Protein 3BKH (pdb70)

CATH classification: 1.10.101.10 (+1 more: 1.10.530.10)

Foldseek 3Di:
DLLVVLQPDKDAQAFFDLVQQLLQVLLVQLVQHLDHRDGHRHDSNQVSLLVLCVVVVHPRPSIRGSVSSSVSLVRGDQQAALVNQDFPDFLDLVSCQSNCVLCVVQVDDVLLLSLQLCLQPSRGQADQDPVARQGGSNGDHPVRLQCCCNVCSHSGNGDPVSVCSSPHSVVSVCSVLLVVLCLQVVPDPDDQDSLLSVVCSLVNSVLSNCLVPPDQFAFPCVVVVVSCVVCVVLQADPVGHGGGSNSSSVVVVSSVVRGD

Sequence (260 aa):
HHHHHGSIKVLRKGDRGDEVCQLQTLLNLCGYDVGKPDGIFGNNTFNQVVKFQKDNCLDSDGIVGKNTWAELFSKYSPPIPYKTIPPTANKSRAAATPVNAVENATGVRSQLLLTFASIESAFDYEIKAKTSSATGWFQFLTGTWKTIENYGKYGVLTDPTGALRKDPRISALGAELIKENNILRPVLKREPTDTDLYLAHFFGPGAARRFLTTGQNELAATHFPKEAQANPSIF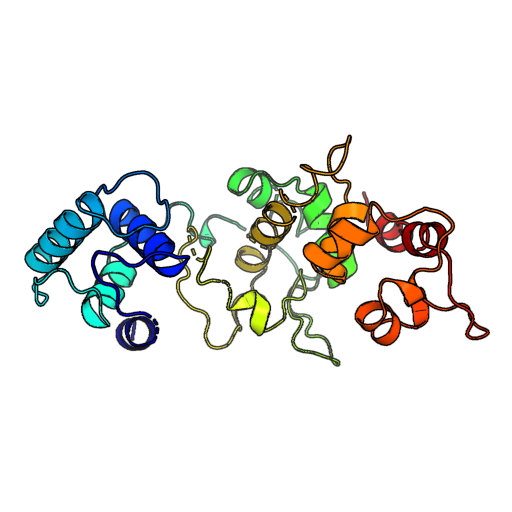YNKDGSPKTIQEVYNLDGKVAAHRK

Structure (mmCIF, N/CA/C/O backbone):
data_3BKH
#
_entry.id   3BKH
#
_cell.length_a   63.167
_cell.length_b   63.167
_cell.length_c   182.019
_cell.angle_alpha   90.00
_cell.angle_beta   90.00
_cell.angle_gamma   120.00
#
_symmetry.space_group_name_H-M   'P 61'
#
loop_
_entity.id
_entity.type
_entity.pdbx_description
1 polymer 'lytic transglycosylase'
2 non-polymer 'NICKEL (II) ION'
3 non-polymer 'SULFATE ION'
4 water water
#
loop_
_atom_site.group_PDB
_atom_site.id
_atom_site.type_symbol
_atom_site.label_atom_id
_atom_site.label_alt_id
_atom_site.label_comp_id
_atom_site.label_asym_id
_atom_site.label_entity_id
_atom_site.label_seq_id
_atom_site.pdbx_PDB_ins_code
_atom_site.Cartn_x
_atom_site.Cartn_y
_atom_site.Cartn_z
_atom_site.occupancy
_atom_site.B_iso_or_equiv
_atom_site.auth_seq_id
_atom_site.auth_comp_id
_atom_site.auth_asym_id
_atom_site.auth_atom_id
_atom_site.pdbx_PDB_model_num
ATOM 1 N N . HIS A 1 1 ? 22.970 44.373 82.516 1.00 87.18 -7 HIS A N 1
ATOM 2 C CA . HIS A 1 1 ? 22.622 44.058 83.937 1.00 86.80 -7 HIS A CA 1
ATOM 3 C C . HIS A 1 1 ? 23.185 42.672 84.292 1.00 83.66 -7 HIS A C 1
ATOM 4 O O . HIS A 1 1 ? 24.213 42.245 83.749 1.00 81.06 -7 HIS A O 1
ATOM 11 N N . HIS A 1 2 ? 22.517 41.988 85.220 1.00 78.95 -6 HIS A N 1
ATOM 12 C CA . HIS A 1 2 ? 22.897 40.631 85.604 1.00 72.85 -6 HIS A CA 1
ATOM 13 C C . HIS A 1 2 ? 22.205 39.756 84.561 1.00 68.21 -6 HIS A C 1
ATOM 14 O O . HIS A 1 2 ? 22.497 38.573 84.418 1.00 65.74 -6 HIS A O 1
ATOM 21 N N . HIS A 1 3 ? 21.276 40.372 83.838 1.00 66.64 -5 HIS A N 1
ATOM 22 C CA . HIS A 1 3 ? 20.513 39.697 82.798 1.00 66.84 -5 HIS A CA 1
ATOM 23 C C . HIS A 1 3 ? 21.359 39.403 81.571 1.00 65.05 -5 HIS A C 1
ATOM 24 O O . HIS A 1 3 ? 21.121 38.413 80.876 1.00 64.46 -5 HIS A O 1
ATOM 31 N N . HIS A 1 4 ? 22.337 40.263 81.295 1.00 61.35 -4 HIS A N 1
ATOM 32 C CA . HIS A 1 4 ? 23.194 40.045 80.144 1.00 59.82 -4 HIS A CA 1
ATOM 33 C C . HIS A 1 4 ? 24.154 38.896 80.424 1.00 57.81 -4 HIS A C 1
ATOM 34 O O . HIS A 1 4 ? 24.436 38.081 79.546 1.00 58.98 -4 HIS A O 1
ATOM 41 N N . HIS A 1 5 ? 24.652 38.822 81.649 1.00 53.42 -3 HIS A N 1
ATOM 42 C CA . HIS A 1 5 ? 25.559 37.747 81.997 1.00 54.38 -3 HIS A CA 1
ATOM 43 C C . HIS A 1 5 ? 24.809 36.410 82.009 1.00 53.39 -3 HIS A C 1
ATOM 44 O O . HIS A 1 5 ? 25.329 35.401 81.536 1.00 52.49 -3 HIS A O 1
ATOM 51 N N . GLY A 1 6 ? 23.588 36.405 82.546 1.00 52.89 -2 GLY A N 1
ATOM 52 C CA . GLY A 1 6 ? 22.797 35.182 82.591 1.00 48.58 -2 GLY A CA 1
ATOM 53 C C . GLY A 1 6 ? 22.391 34.803 81.184 1.00 47.80 -2 GLY A C 1
ATOM 54 O O . GLY A 1 6 ? 22.076 33.650 80.873 1.00 47.85 -2 GLY A O 1
ATOM 55 N N . SER A 1 7 ? 22.413 35.813 80.328 1.00 47.61 -1 SER A N 1
ATOM 56 C CA . SER A 1 7 ? 22.075 35.692 78.918 1.00 48.45 -1 SER A CA 1
ATOM 57 C C . SER A 1 7 ? 23.064 34.812 78.147 1.00 48.83 -1 SER A C 1
ATOM 58 O O . SER A 1 7 ? 22.684 34.125 77.196 1.00 49.51 -1 SER A O 1
ATOM 61 N N . ILE A 1 8 ? 24.330 34.841 78.561 1.00 48.87 0 ILE A N 1
ATOM 62 C CA . ILE A 1 8 ? 25.388 34.074 77.900 1.00 46.82 0 ILE A CA 1
ATOM 63 C C . ILE A 1 8 ? 25.704 32.783 78.624 1.00 46.20 0 ILE A C 1
ATOM 64 O O . ILE A 1 8 ? 26.588 32.038 78.216 1.00 47.74 0 ILE A O 1
ATOM 77 N N . LYS A 1 10 ? 24.970 28.952 79.968 1.00 44.15 2 LYS A N 1
ATOM 78 C CA . LYS A 1 10 ? 24.401 27.800 79.301 1.00 46.27 2 LYS A CA 1
ATOM 79 C C . LYS A 1 10 ? 23.011 27.541 79.876 1.00 46.49 2 LYS A C 1
ATOM 80 O O . LYS A 1 10 ? 22.810 27.623 81.088 1.00 46.58 2 LYS A O 1
ATOM 86 N N . VAL A 1 11 ? 22.057 27.238 79.003 1.00 43.47 3 VAL A N 1
ATOM 87 C CA . VAL A 1 11 ? 20.702 26.951 79.435 1.00 44.90 3 VAL A CA 1
ATOM 88 C C . VAL A 1 11 ? 20.725 25.505 79.902 1.00 47.55 3 VAL A C 1
ATOM 89 O O . VAL A 1 11 ? 20.959 24.594 79.111 1.00 51.67 3 VAL A O 1
ATOM 93 N N . LEU A 1 12 ? 20.491 25.305 81.193 1.00 49.33 4 LEU A N 1
ATOM 94 C CA . LEU A 1 12 ? 20.526 23.979 81.790 1.00 50.21 4 LEU A CA 1
ATOM 95 C C . LEU A 1 12 ? 19.179 23.286 81.980 1.00 52.70 4 LEU A C 1
ATOM 96 O O . LEU A 1 12 ? 18.161 23.921 82.248 1.00 56.26 4 LEU A O 1
ATOM 101 N N . ARG A 1 13 ? 19.199 21.966 81.838 1.00 56.84 5 ARG A N 1
ATOM 102 C CA . ARG A 1 13 ? 18.019 21.117 81.989 1.00 60.44 5 ARG A CA 1
ATOM 103 C C . ARG A 1 13 ? 18.425 19.873 82.773 1.00 62.68 5 ARG A C 1
ATOM 104 O O . ARG A 1 13 ? 19.614 19.548 82.862 1.00 62.42 5 ARG A O 1
ATOM 112 N N . LYS A 1 14 ? 17.439 19.179 83.333 1.00 63.46 6 LYS A N 1
ATOM 113 C CA . LYS A 1 14 ? 17.706 17.951 84.069 1.00 65.74 6 LYS A CA 1
ATOM 114 C C . LYS A 1 14 ? 18.352 16.977 83.081 1.00 66.71 6 LYS A C 1
ATOM 115 O O . LYS A 1 14 ? 17.834 16.751 81.984 1.00 66.25 6 LYS A O 1
ATOM 121 N N . GLY A 1 15 ? 19.495 16.422 83.462 1.00 67.39 7 GLY A N 1
ATOM 122 C CA . GLY A 1 15 ? 20.182 15.493 82.592 1.00 67.86 7 GLY A CA 1
ATOM 123 C C . GLY A 1 15 ? 21.540 16.000 82.153 1.00 70.05 7 GLY A C 1
ATOM 124 O O . GLY A 1 15 ? 22.397 15.204 81.764 1.00 72.12 7 GLY A O 1
ATOM 125 N N . ASP A 1 16 ? 21.746 17.314 82.210 1.00 68.58 8 ASP A N 1
ATOM 126 C CA . ASP A 1 16 ? 23.025 17.888 81.800 1.00 70.53 8 ASP A CA 1
ATOM 127 C C . ASP A 1 16 ? 24.080 17.654 82.870 1.00 70.73 8 ASP A C 1
ATOM 128 O O . ASP A 1 16 ? 23.771 17.186 83.967 1.00 70.47 8 ASP A O 1
ATOM 133 N N . ARG A 1 17 ? 25.326 17.984 82.543 1.00 68.36 9 ARG A N 1
ATOM 134 C CA . ARG A 1 17 ? 26.428 17.828 83.479 1.00 68.79 9 ARG A CA 1
ATOM 135 C C . ARG A 1 17 ? 27.674 18.579 83.018 1.00 67.00 9 ARG A C 1
ATOM 136 O O . ARG A 1 17 ? 27.929 18.712 81.819 1.00 66.22 9 ARG A O 1
ATOM 144 N N . GLY A 1 18 ? 28.444 19.080 83.978 1.00 64.22 10 GLY A N 1
ATOM 145 C CA . GLY A 1 18 ? 29.641 19.827 83.638 1.00 65.21 10 GLY A CA 1
ATOM 146 C C . GLY A 1 18 ? 29.855 21.011 84.563 1.00 66.12 10 GLY A C 1
ATOM 147 O O . GLY A 1 18 ? 29.121 21.190 85.537 1.00 64.43 10 GLY A O 1
ATOM 148 N N . ASP A 1 19 ? 30.864 21.821 84.257 1.00 68.28 11 ASP A N 1
ATOM 149 C CA . ASP A 1 19 ? 31.187 22.992 85.066 1.00 71.34 11 ASP A CA 1
ATOM 150 C C . ASP A 1 19 ? 29.982 23.903 85.304 1.00 72.23 11 ASP A C 1
ATOM 151 O O . ASP A 1 19 ? 29.851 24.493 86.377 1.00 69.83 11 ASP A O 1
ATOM 156 N N . GLU A 1 20 ? 29.110 24.016 84.302 1.00 72.19 12 GLU A N 1
ATOM 157 C CA . GLU A 1 20 ? 27.918 24.858 84.405 1.00 69.55 12 GLU A CA 1
ATOM 158 C C . GLU A 1 20 ? 26.960 24.361 85.488 1.00 67.41 12 GLU A C 1
ATOM 159 O O . GLU A 1 20 ? 26.524 25.136 86.342 1.00 64.50 12 GLU A O 1
ATOM 165 N N . VAL A 1 21 ? 26.633 23.072 85.445 1.00 65.13 13 VAL A N 1
ATOM 166 C CA . VAL A 1 21 ? 25.732 22.474 86.424 1.00 64.04 13 VAL A CA 1
ATOM 167 C C . VAL A 1 21 ? 26.366 22.582 87.799 1.00 68.18 13 VAL A C 1
ATOM 168 O O . VAL A 1 21 ? 25.683 22.564 88.823 1.00 70.17 13 VAL A O 1
ATOM 172 N N . CYS A 1 22 ? 27.687 22.685 87.810 1.00 69.17 14 CYS A N 1
ATOM 173 C CA . CYS A 1 22 ? 28.424 22.801 89.052 1.00 70.88 14 CYS A CA 1
ATOM 174 C C . CYS A 1 22 ? 28.285 24.219 89.615 1.00 69.80 14 CYS A C 1
ATOM 175 O O . CYS A 1 22 ? 28.090 24.404 90.817 1.00 70.62 14 CYS A O 1
ATOM 178 N N . GLN A 1 23 ? 28.393 25.213 88.738 1.00 67.91 15 GLN A N 1
ATOM 179 C CA . GLN A 1 23 ? 28.261 26.613 89.126 1.00 65.11 15 GLN A CA 1
ATOM 180 C C . GLN A 1 23 ? 26.825 26.853 89.582 1.00 64.72 15 GLN A C 1
ATOM 181 O O . GLN A 1 23 ? 26.574 27.631 90.505 1.00 63.31 15 GLN A O 1
ATOM 187 N N . LEU A 1 24 ? 25.889 26.160 88.939 1.00 63.24 16 LEU A N 1
ATOM 188 C CA . LEU A 1 24 ? 24.477 26.281 89.271 1.00 61.13 16 LEU A CA 1
ATOM 189 C C . LEU A 1 24 ? 24.216 25.862 90.705 1.00 61.33 16 LEU A C 1
ATOM 190 O O . LEU A 1 24 ? 23.708 26.652 91.500 1.00 64.11 16 LEU A O 1
ATOM 195 N N . GLN A 1 25 ? 24.567 24.619 91.024 1.00 62.06 17 GLN A N 1
ATOM 196 C CA . GLN A 1 25 ? 24.354 24.047 92.357 1.00 60.92 17 GLN A CA 1
ATOM 197 C C . GLN A 1 25 ? 25.008 24.859 93.468 1.00 59.63 17 GLN A C 1
ATOM 198 O O . GLN A 1 25 ? 24.470 24.978 94.570 1.00 58.67 17 GLN A O 1
ATOM 204 N N . THR A 1 26 ? 26.168 25.424 93.175 1.00 59.85 18 THR A N 1
ATOM 205 C CA . THR A 1 26 ? 26.862 26.241 94.157 1.00 60.15 18 THR A CA 1
ATOM 206 C C . THR A 1 26 ? 25.957 27.427 94.480 1.00 57.27 18 THR A C 1
ATOM 207 O O . THR A 1 26 ? 25.657 27.690 95.644 1.00 59.03 18 THR A O 1
ATOM 211 N N . LEU A 1 27 ? 25.519 28.126 93.434 1.00 54.73 19 LEU A N 1
ATOM 212 C CA . LEU A 1 27 ? 24.636 29.283 93.569 1.00 52.21 19 LEU A CA 1
ATOM 213 C C . LEU A 1 27 ? 23.341 28.945 94.314 1.00 52.50 19 LEU A C 1
ATOM 214 O O . LEU A 1 27 ? 22.885 29.721 95.157 1.00 50.73 19 LEU A O 1
ATOM 219 N N . LEU A 1 28 ? 22.758 27.789 94.008 1.00 49.60 20 LEU A N 1
ATOM 220 C CA . LEU A 1 28 ? 21.529 27.376 94.660 1.00 51.12 20 LEU A CA 1
ATOM 221 C C . LEU A 1 28 ? 21.730 27.213 96.161 1.00 56.97 20 LEU A C 1
ATOM 222 O O . LEU A 1 28 ? 20.869 27.613 96.961 1.00 59.45 20 LEU A O 1
ATOM 227 N N . ASN A 1 29 ? 22.860 26.618 96.544 1.00 57.67 21 ASN A N 1
ATOM 228 C CA . ASN A 1 29 ? 23.174 26.414 97.958 1.00 56.27 21 ASN A CA 1
ATOM 229 C C . ASN A 1 29 ? 23.452 27.755 98.609 1.00 55.52 21 ASN A C 1
ATOM 230 O O . ASN A 1 29 ? 23.062 27.995 99.751 1.00 54.42 21 ASN A O 1
ATOM 235 N N . LEU A 1 30 ? 24.138 28.617 97.864 1.00 55.39 22 LEU A N 1
ATOM 236 C CA . LEU A 1 30 ? 24.505 29.955 98.317 1.00 55.59 22 LEU A CA 1
ATOM 237 C C . LEU A 1 30 ? 23.292 30.895 98.330 1.00 56.88 22 LEU A C 1
ATOM 238 O O . LEU A 1 30 ? 23.398 32.061 98.723 1.00 56.57 22 LEU A O 1
ATOM 243 N N . CYS A 1 31 ? 22.148 30.386 97.881 1.00 57.07 23 CYS A N 1
ATOM 244 C CA . CYS A 1 31 ? 20.909 31.165 97.854 1.00 57.67 23 CYS A CA 1
ATOM 245 C C . CYS A 1 31 ? 19.970 30.684 98.946 1.00 57.10 23 CYS A C 1
ATOM 246 O O . CYS A 1 31 ? 18.967 31.333 99.238 1.00 59.18 23 CYS A O 1
ATOM 249 N N . GLY A 1 32 ? 20.298 29.541 99.540 1.00 57.53 24 GLY A N 1
ATOM 250 C CA . GLY A 1 32 ? 19.469 28.987 100.592 1.00 54.62 24 GLY A CA 1
ATOM 251 C C . GLY A 1 32 ? 18.683 27.792 100.102 1.00 56.54 24 GLY A C 1
ATOM 252 O O . GLY A 1 32 ? 17.816 27.274 100.800 1.00 54.92 24 GLY A O 1
ATOM 253 N N . TYR A 1 33 ? 18.976 27.349 98.887 1.00 59.16 25 TYR A N 1
ATOM 254 C CA . TYR A 1 33 ? 18.278 26.199 98.325 1.00 63.65 25 TYR A CA 1
ATOM 255 C C . TYR A 1 33 ? 19.250 25.031 98.284 1.00 67.10 25 TYR A C 1
ATOM 256 O O . TYR A 1 33 ? 20.011 24.862 97.330 1.00 67.93 25 TYR A O 1
ATOM 265 N N . ASP A 1 34 ? 19.224 24.237 99.351 1.00 70.47 26 ASP A N 1
ATOM 266 C CA . ASP A 1 34 ? 20.117 23.097 99.496 1.00 73.16 26 ASP A CA 1
ATOM 267 C C . ASP A 1 34 ? 19.929 21.996 98.466 1.00 74.98 26 ASP A C 1
ATOM 268 O O . ASP A 1 34 ? 18.859 21.391 98.361 1.00 75.64 26 ASP A O 1
ATOM 273 N N . VAL A 1 35 ? 20.989 21.745 97.709 1.00 75.88 27 VAL A N 1
ATOM 274 C CA . VAL A 1 35 ? 20.984 20.710 96.693 1.00 79.84 27 VAL A CA 1
ATOM 275 C C . VAL A 1 35 ? 22.052 19.685 97.050 1.00 82.66 27 VAL A C 1
ATOM 276 O O . VAL A 1 35 ? 22.089 18.585 96.497 1.00 83.17 27 VAL A O 1
ATOM 280 N N . GLY A 1 36 ? 22.913 20.058 97.993 1.00 84.71 28 GLY A N 1
ATOM 281 C CA . GLY A 1 36 ? 23.974 19.174 98.426 1.00 85.95 28 GLY A CA 1
ATOM 282 C C . GLY A 1 36 ? 25.307 19.605 97.856 1.00 88.08 28 GLY A C 1
ATOM 283 O O . GLY A 1 36 ? 25.425 20.684 97.278 1.00 87.83 28 GLY A O 1
ATOM 284 N N . LYS A 1 37 ? 26.318 18.762 98.024 1.00 89.57 29 LYS A N 1
ATOM 285 C CA . LYS A 1 37 ? 27.646 19.060 97.510 1.00 90.72 29 LYS A CA 1
ATOM 286 C C . LYS A 1 37 ? 27.589 19.095 95.980 1.00 89.65 29 LYS A C 1
ATOM 287 O O . LYS A 1 37 ? 27.133 18.139 95.343 1.00 87.51 29 LYS A O 1
ATOM 293 N N . PRO A 1 38 ? 28.042 20.203 95.372 1.00 88.54 30 PRO A N 1
ATOM 294 C CA . PRO A 1 38 ? 28.027 20.318 93.910 1.00 88.57 30 PRO A CA 1
ATOM 295 C C . PRO A 1 38 ? 28.849 19.199 93.264 1.00 89.08 30 PRO A C 1
ATOM 296 O O . PRO A 1 38 ? 30.018 19.008 93.601 1.00 89.08 30 PRO A O 1
ATOM 300 N N . ASP A 1 39 ? 28.237 18.459 92.343 1.00 88.67 31 ASP A N 1
ATOM 301 C CA . ASP A 1 39 ? 28.932 17.371 91.660 1.00 87.45 31 ASP A CA 1
ATOM 302 C C . ASP A 1 39 ? 29.011 17.596 90.156 1.00 86.49 31 ASP A C 1
ATOM 303 O O . ASP A 1 39 ? 29.785 16.935 89.464 1.00 86.31 31 ASP A O 1
ATOM 308 N N . GLY A 1 40 ? 28.207 18.528 89.654 1.00 84.93 32 GLY A N 1
ATOM 309 C CA . GLY A 1 40 ? 28.209 18.811 88.233 1.00 83.37 32 GLY A CA 1
ATOM 310 C C . GLY A 1 40 ? 27.182 18.014 87.444 1.00 83.04 32 GLY A C 1
ATOM 311 O O . GLY A 1 40 ? 27.220 18.017 86.213 1.00 82.45 32 GLY A O 1
ATOM 312 N N . ILE A 1 41 ? 26.273 17.330 88.139 1.00 81.70 33 ILE A N 1
ATOM 313 C CA . ILE A 1 41 ? 25.233 16.543 87.474 1.00 82.01 33 ILE A CA 1
ATOM 314 C C . ILE A 1 41 ? 23.831 16.988 87.894 1.00 79.69 33 ILE A C 1
ATOM 315 O O . ILE A 1 41 ? 23.434 16.833 89.046 1.00 78.56 33 ILE A O 1
ATOM 320 N N . PHE A 1 42 ? 23.093 17.542 86.935 1.00 78.45 34 PHE A N 1
ATOM 321 C CA . PHE A 1 42 ? 21.736 18.051 87.150 1.00 75.84 34 PHE A CA 1
ATOM 322 C C . PHE A 1 42 ? 20.725 16.917 87.326 1.00 74.69 34 PHE A C 1
ATOM 323 O O . PHE A 1 42 ? 20.178 16.413 86.348 1.00 73.09 34 PHE A O 1
ATOM 331 N N . GLY A 1 43 ? 20.469 16.534 88.574 1.00 75.61 35 GLY A N 1
ATOM 332 C CA . GLY A 1 43 ? 19.526 15.462 88.848 1.00 77.47 35 GLY A CA 1
ATOM 333 C C . GLY A 1 43 ? 18.174 15.937 89.344 1.00 79.75 35 GLY A C 1
ATOM 334 O O . GLY A 1 43 ? 17.668 16.956 88.885 1.00 81.94 35 GLY A O 1
ATOM 335 N N . ASN A 1 44 ? 17.587 15.200 90.285 1.00 81.47 36 ASN A N 1
ATOM 336 C CA . ASN A 1 44 ? 16.282 15.549 90.842 1.00 83.25 36 ASN A CA 1
ATOM 337 C C . ASN A 1 44 ? 16.359 16.583 91.957 1.00 83.34 36 ASN A C 1
ATOM 338 O O . ASN A 1 44 ? 15.553 17.514 92.003 1.00 83.15 36 ASN A O 1
ATOM 343 N N . ASN A 1 45 ? 17.320 16.420 92.860 1.00 83.24 37 ASN A N 1
ATOM 344 C CA . ASN A 1 45 ? 17.477 17.370 93.959 1.00 83.44 37 ASN A CA 1
ATOM 345 C C . ASN A 1 45 ? 17.656 18.767 93.401 1.00 80.96 37 ASN A C 1
ATOM 346 O O . ASN A 1 45 ? 17.072 19.729 93.904 1.00 82.17 37 ASN A O 1
ATOM 351 N N . THR A 1 46 ? 18.468 18.869 92.355 1.00 76.52 38 THR A N 1
ATOM 352 C CA . THR A 1 46 ? 18.728 20.148 91.725 1.00 73.34 38 THR A CA 1
ATOM 353 C C . THR A 1 46 ? 17.483 20.673 91.008 1.00 71.57 38 THR A C 1
ATOM 354 O O . THR A 1 46 ? 17.169 21.858 91.092 1.00 71.53 38 THR A O 1
ATOM 358 N N . PHE A 1 47 ? 16.765 19.786 90.327 1.00 68.18 39 PHE A N 1
ATOM 359 C CA . PHE A 1 47 ? 15.557 20.169 89.601 1.00 64.77 39 PHE A CA 1
ATOM 360 C C . PHE A 1 47 ? 14.466 20.740 90.508 1.00 63.56 39 PHE A C 1
ATOM 361 O O . PHE A 1 47 ? 13.862 21.768 90.201 1.00 63.18 39 PHE A O 1
ATOM 369 N N . ASN A 1 48 ? 14.216 20.073 91.627 1.00 64.43 40 ASN A N 1
ATOM 370 C CA . ASN A 1 48 ? 13.179 20.516 92.557 1.00 63.02 40 ASN A CA 1
ATOM 371 C C . ASN A 1 48 ? 13.488 21.843 93.227 1.00 58.97 40 ASN A C 1
ATOM 372 O O . ASN A 1 48 ? 12.585 22.602 93.563 1.00 56.72 40 ASN A O 1
ATOM 377 N N . GLN A 1 49 ? 14.769 22.118 93.422 1.00 57.52 41 GLN A N 1
ATOM 378 C CA . GLN A 1 49 ? 15.191 23.363 94.047 1.00 57.02 41 GLN A CA 1
ATOM 379 C C . GLN A 1 49 ? 15.136 24.513 93.031 1.00 55.54 41 GLN A C 1
ATOM 380 O O . GLN A 1 49 ? 14.875 25.668 93.385 1.00 55.17 41 GLN A O 1
ATOM 386 N N . VAL A 1 50 ? 15.394 24.185 91.768 1.00 52.07 42 VAL A N 1
ATOM 387 C CA . VAL A 1 50 ? 15.353 25.167 90.701 1.00 47.87 42 VAL A CA 1
ATOM 388 C C . VAL A 1 50 ? 13.916 25.628 90.551 1.00 47.06 42 VAL A C 1
ATOM 389 O O . VAL A 1 50 ? 13.641 26.820 90.463 1.00 44.44 42 VAL A O 1
ATOM 393 N N . VAL A 1 51 ? 13.006 24.659 90.524 1.00 48.28 43 VAL A N 1
ATOM 394 C CA . VAL A 1 51 ? 11.582 24.923 90.363 1.00 50.06 43 VAL A CA 1
ATOM 395 C C . VAL A 1 51 ? 11.067 25.803 91.483 1.00 51.42 43 VAL A C 1
ATOM 396 O O . VAL A 1 51 ? 10.449 26.838 91.231 1.00 52.61 43 VAL A O 1
ATOM 400 N N . LYS A 1 52 ? 11.334 25.389 92.719 1.00 52.90 44 LYS A N 1
ATOM 401 C CA . LYS A 1 52 ? 10.904 26.132 93.890 1.00 53.29 44 LYS A CA 1
ATOM 402 C C . LYS A 1 52 ? 11.486 27.538 93.831 1.00 52.89 44 LYS A C 1
ATOM 403 O O . LYS A 1 52 ? 10.763 28.531 93.964 1.00 55.02 44 LYS A O 1
ATOM 409 N N . PHE A 1 53 ? 12.795 27.613 93.624 1.00 49.23 45 PHE A N 1
ATOM 410 C CA . PHE A 1 53 ? 13.490 28.889 93.535 1.00 46.29 45 PHE A CA 1
ATOM 411 C C . PHE A 1 53 ? 12.818 29.799 92.516 1.00 45.26 45 PHE A C 1
ATOM 412 O O . PHE A 1 53 ? 12.702 31.000 92.736 1.00 45.59 45 PHE A O 1
ATOM 420 N N . GLN A 1 54 ? 12.393 29.218 91.396 1.00 45.25 46 GLN A N 1
ATOM 421 C CA . GLN A 1 54 ? 11.724 29.967 90.338 1.00 43.40 46 GLN A CA 1
ATOM 422 C C . GLN A 1 54 ? 10.338 30.440 90.788 1.00 46.41 46 GLN A C 1
ATOM 423 O O . GLN A 1 54 ? 9.948 31.575 90.517 1.00 47.60 46 GLN A O 1
ATOM 429 N N . LYS A 1 55 ? 9.596 29.570 91.472 1.00 46.83 47 LYS A N 1
ATOM 430 C CA . LYS A 1 55 ? 8.274 29.931 91.974 1.00 49.37 47 LYS A CA 1
ATOM 431 C C . LYS A 1 55 ? 8.398 31.026 93.026 1.00 49.34 47 LYS A C 1
ATOM 432 O O . LYS A 1 55 ? 7.633 31.985 93.010 1.00 48.14 47 LYS A O 1
ATOM 438 N N . ASP A 1 56 ? 9.363 30.880 93.937 1.00 48.88 48 ASP A N 1
ATOM 439 C CA . ASP A 1 56 ? 9.577 31.878 94.986 1.00 48.89 48 ASP A CA 1
ATOM 440 C C . ASP A 1 56 ? 9.928 33.238 94.397 1.00 48.99 48 ASP A C 1
ATOM 441 O O . ASP A 1 56 ? 9.704 34.264 95.032 1.00 48.49 48 ASP A O 1
ATOM 446 N N . ASN A 1 57 ? 10.475 33.248 93.184 1.00 47.94 49 ASN A N 1
ATOM 447 C CA . ASN A 1 57 ? 10.903 34.497 92.568 1.00 47.25 49 ASN A CA 1
ATOM 448 C C . ASN A 1 57 ? 10.125 35.005 91.358 1.00 48.42 49 ASN A C 1
ATOM 449 O O . ASN A 1 57 ? 10.532 35.985 90.723 1.00 45.54 49 ASN A O 1
ATOM 454 N N . CYS A 1 58 ? 9.008 34.346 91.052 1.00 47.14 50 CYS A N 1
ATOM 455 C CA . CYS A 1 58 ? 8.148 34.730 89.933 1.00 48.21 50 CYS A CA 1
ATOM 456 C C . CYS A 1 58 ? 8.859 34.658 88.595 1.00 50.70 50 CYS A C 1
ATOM 457 O O . CYS A 1 58 ? 8.902 35.626 87.829 1.00 53.73 50 CYS A O 1
ATOM 460 N N . LEU A 1 59 ? 9.420 33.489 88.326 1.00 50.36 51 LEU A N 1
ATOM 461 C CA . LEU A 1 59 ? 10.118 33.230 87.083 1.00 50.96 51 LEU A CA 1
ATOM 462 C C . LEU A 1 59 ? 9.323 32.090 86.485 1.00 50.10 51 LEU A C 1
ATOM 463 O O . LEU A 1 59 ? 8.532 31.464 87.184 1.00 49.52 51 LEU A O 1
ATOM 468 N N . ASP A 1 60 ? 9.506 31.822 85.201 1.00 49.79 52 ASP A N 1
ATOM 469 C CA . ASP A 1 60 ? 8.780 30.723 84.591 1.00 50.97 52 ASP A CA 1
ATOM 470 C C . ASP A 1 60 ? 9.286 29.437 85.228 1.00 51.80 52 ASP A C 1
ATOM 471 O O . ASP A 1 60 ? 10.365 28.940 84.895 1.00 52.42 52 ASP A O 1
ATOM 476 N N . SER A 1 61 ? 8.491 28.916 86.160 1.00 51.09 53 SER A N 1
ATOM 477 C CA . SER A 1 61 ? 8.828 27.711 86.910 1.00 51.67 53 SER A CA 1
ATOM 478 C C . SER A 1 61 ? 8.606 26.388 86.199 1.00 54.26 53 SER A C 1
ATOM 479 O O . SER A 1 61 ? 7.657 25.671 86.509 1.00 56.63 53 SER A O 1
ATOM 482 N N . ASP A 1 62 ? 9.494 26.052 85.265 1.00 56.35 54 ASP A N 1
ATOM 483 C CA . ASP A 1 62 ? 9.393 24.794 84.529 1.00 54.89 54 ASP A CA 1
ATOM 484 C C . ASP A 1 62 ? 10.633 23.923 84.700 1.00 52.83 54 ASP A C 1
ATOM 485 O O . ASP A 1 62 ? 10.744 22.867 84.076 1.00 54.13 54 ASP A O 1
ATOM 490 N N . GLY A 1 63 ? 11.568 24.371 85.531 1.00 50.25 55 GLY A N 1
ATOM 491 C CA . GLY A 1 63 ? 12.784 23.609 85.756 1.00 46.89 55 GLY A CA 1
ATOM 492 C C . GLY A 1 63 ? 13.941 23.975 84.839 1.00 47.41 55 GLY A C 1
ATOM 493 O O . GLY A 1 63 ? 15.074 23.548 85.072 1.00 47.65 55 GLY A O 1
ATOM 494 N N . ILE A 1 64 ? 13.667 24.762 83.800 1.00 46.03 56 ILE A N 1
ATOM 495 C CA . ILE A 1 64 ? 14.704 25.182 82.854 1.00 48.05 56 ILE A CA 1
ATOM 496 C C . ILE A 1 64 ? 15.466 26.413 83.369 1.00 47.86 56 ILE A C 1
ATOM 497 O O . ILE A 1 64 ? 14.867 27.416 83.751 1.00 45.57 56 ILE A O 1
ATOM 502 N N . VAL A 1 65 ? 16.791 26.326 83.369 1.00 46.44 57 VAL A N 1
ATOM 503 C CA . VAL A 1 65 ? 17.618 27.411 83.867 1.00 43.49 57 VAL A CA 1
ATOM 504 C C . VAL A 1 65 ? 18.191 28.267 82.751 1.00 42.61 57 VAL A C 1
ATOM 505 O O . VAL A 1 65 ? 19.228 27.949 82.166 1.00 43.36 57 VAL A O 1
ATOM 509 N N . GLY A 1 66 ? 17.496 29.364 82.470 1.00 40.03 58 GLY A N 1
ATOM 510 C CA . GLY A 1 66 ? 17.910 30.272 81.422 1.00 34.36 58 GLY A CA 1
ATOM 511 C C . GLY A 1 66 ? 18.336 31.617 81.948 1.00 31.09 58 GLY A C 1
ATOM 512 O O . GLY A 1 66 ? 18.604 31.771 83.131 1.00 35.05 58 GLY A O 1
ATOM 513 N N . LYS A 1 67 ? 18.389 32.597 81.058 1.00 30.75 59 LYS A N 1
ATOM 514 C CA . LYS A 1 67 ? 18.812 33.952 81.403 1.00 32.06 59 LYS A CA 1
ATOM 515 C C . LYS A 1 67 ? 18.256 34.462 82.717 1.00 35.79 59 LYS A C 1
ATOM 516 O O . LYS A 1 67 ? 19.012 34.801 83.628 1.00 39.88 59 LYS A O 1
ATOM 522 N N . ASN A 1 68 ? 16.928 34.512 82.809 1.00 34.96 60 ASN A N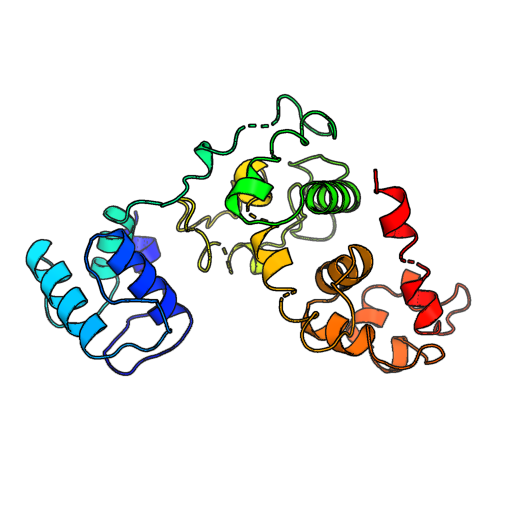 1
ATOM 523 C CA . ASN A 1 68 ? 16.244 35.014 83.998 1.00 37.40 60 ASN A CA 1
ATOM 524 C C . ASN A 1 68 ? 16.545 34.268 85.282 1.00 37.88 60 ASN A C 1
ATOM 525 O O . ASN A 1 68 ? 16.767 34.881 86.322 1.00 38.19 60 ASN A O 1
ATOM 530 N N . THR A 1 69 ? 16.546 32.945 85.222 1.00 39.40 61 THR A N 1
ATOM 531 C CA . THR A 1 69 ? 16.842 32.166 86.410 1.00 39.59 61 THR A CA 1
ATOM 532 C C . THR A 1 69 ? 18.303 32.407 86.822 1.00 40.91 61 THR A C 1
ATOM 533 O O . THR A 1 69 ? 18.600 32.538 88.018 1.00 41.50 61 THR A O 1
ATOM 537 N N . TRP A 1 70 ? 19.210 32.487 85.844 1.00 37.16 62 TRP A N 1
ATOM 538 C CA . TRP A 1 70 ? 20.627 32.755 86.141 1.00 38.70 62 TRP A CA 1
ATOM 539 C C . TRP A 1 70 ? 20.798 34.128 86.795 1.00 38.59 62 TRP A C 1
ATOM 540 O O . TRP A 1 70 ? 21.456 34.253 87.829 1.00 40.65 62 TRP A O 1
ATOM 551 N N . ALA A 1 71 ? 20.219 35.158 86.185 1.00 37.07 63 ALA A N 1
ATOM 552 C CA . ALA A 1 71 ? 20.310 36.514 86.732 1.00 39.34 63 ALA A CA 1
ATOM 553 C C . ALA A 1 71 ? 19.782 36.588 88.164 1.00 40.88 63 ALA A C 1
ATOM 554 O O . ALA A 1 71 ? 20.334 37.313 89.001 1.00 41.30 63 ALA A O 1
ATOM 556 N N . GLU A 1 72 ? 18.725 35.830 88.452 1.00 40.77 64 GLU A N 1
ATOM 557 C CA . GLU A 1 72 ? 18.149 35.840 89.789 1.00 42.57 64 GLU A CA 1
ATOM 558 C C . GLU A 1 72 ? 19.147 35.259 90.780 1.00 41.40 64 GLU A C 1
ATOM 559 O O . GLU A 1 72 ? 19.360 35.814 91.850 1.00 45.09 64 GLU A O 1
ATOM 565 N N . LEU A 1 73 ? 19.749 34.131 90.418 1.00 43.59 65 LEU A N 1
ATOM 566 C CA . LEU A 1 73 ? 20.758 33.482 91.257 1.00 41.28 65 LEU A CA 1
ATOM 567 C C . LEU A 1 73 ? 21.930 34.449 91.498 1.00 38.52 65 LEU A C 1
ATOM 568 O O . LEU A 1 73 ? 22.352 34.652 92.626 1.00 37.98 65 LEU A O 1
ATOM 573 N N . PHE A 1 74 ? 22.437 35.057 90.438 1.00 39.03 66 PHE A N 1
ATOM 574 C CA . PHE A 1 74 ? 23.535 36.014 90.576 1.00 43.71 66 PHE A CA 1
ATOM 575 C C . PHE A 1 74 ? 23.105 37.173 91.461 1.00 46.51 66 PHE A C 1
ATOM 576 O O . PHE A 1 74 ? 23.928 37.869 92.047 1.00 46.92 66 PHE A O 1
ATOM 584 N N . SER A 1 75 ? 21.800 37.377 91.548 1.00 49.75 67 SER A N 1
ATOM 585 C CA . SER A 1 75 ? 21.257 38.463 92.338 1.00 51.15 67 SER A CA 1
ATOM 586 C C . SER A 1 75 ? 20.995 38.123 93.805 1.00 50.92 67 SER A C 1
ATOM 587 O O . SER A 1 75 ? 21.109 38.981 94.671 1.00 52.58 67 SER A O 1
ATOM 590 N N . LYS A 1 76 ? 20.657 36.875 94.090 1.00 50.24 68 LYS A N 1
ATOM 591 C CA . LYS A 1 76 ? 20.340 36.489 95.457 1.00 53.22 68 LYS A CA 1
ATOM 592 C C . LYS A 1 76 ? 21.436 35.797 96.256 1.00 53.56 68 LYS A C 1
ATOM 593 O O . LYS A 1 76 ? 21.466 35.911 97.483 1.00 50.96 68 LYS A O 1
ATOM 599 N N . TYR A 1 77 ? 22.317 35.067 95.576 1.00 53.51 69 TYR A N 1
ATOM 600 C CA . TYR A 1 77 ? 23.370 34.315 96.265 1.00 55.42 69 TYR A CA 1
ATOM 601 C C . TYR A 1 77 ? 24.196 35.172 97.230 1.00 52.95 69 TYR A C 1
ATOM 602 O O . TYR A 1 77 ? 24.394 36.369 97.016 1.00 48.49 69 TYR A O 1
ATOM 611 N N . SER A 1 78 ? 24.650 34.545 98.310 1.00 54.23 70 SER A N 1
ATOM 612 C CA . SER A 1 78 ? 25.462 35.224 99.322 1.00 56.67 70 SER A CA 1
ATOM 613 C C . SER A 1 78 ? 26.882 34.661 99.259 1.00 56.73 70 SER A C 1
ATOM 614 O O . SER A 1 78 ? 27.105 33.480 99.565 1.00 51.98 70 SER A O 1
ATOM 617 N N . PRO A 1 79 ? 27.852 35.500 98.847 1.00 57.27 71 PRO A N 1
ATOM 618 C CA . PRO A 1 79 ? 29.274 35.150 98.719 1.00 58.77 71 PRO A CA 1
ATOM 619 C C . PRO A 1 79 ? 29.869 34.736 100.068 1.00 59.53 71 PRO A C 1
ATOM 620 O O . PRO A 1 79 ? 29.907 35.533 101.011 1.00 58.36 71 PRO A O 1
ATOM 624 N N . PRO A 1 80 ? 30.337 33.483 100.177 1.00 58.77 72 PRO A N 1
ATOM 625 C CA . PRO A 1 80 ? 30.925 32.987 101.425 1.00 60.94 72 PRO A CA 1
ATOM 626 C C . PRO A 1 80 ? 32.168 33.752 101.894 1.00 63.12 72 PRO A C 1
ATOM 627 O O . PRO A 1 80 ? 32.449 33.809 103.094 1.00 64.57 72 PRO A O 1
ATOM 631 N N . ILE A 1 81 ? 32.909 34.341 100.958 1.00 63.47 73 ILE A N 1
ATOM 632 C CA . ILE A 1 81 ? 34.110 35.090 101.317 1.00 62.83 73 ILE A CA 1
ATOM 633 C C . ILE A 1 81 ? 34.330 36.250 100.353 1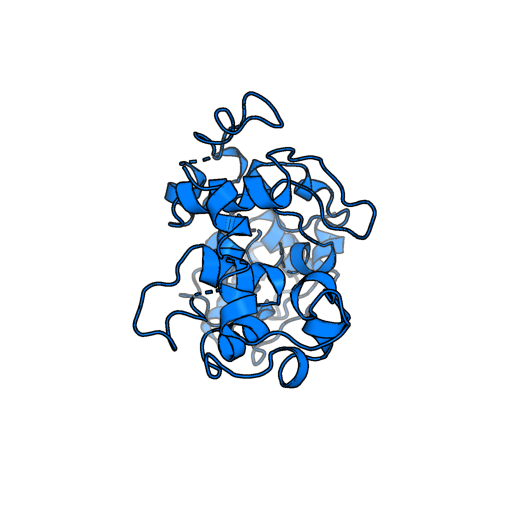.00 63.95 73 ILE A C 1
ATOM 634 O O . ILE A 1 81 ? 35.170 36.163 99.459 1.00 66.41 73 ILE A O 1
ATOM 639 N N . PRO A 1 82 ? 33.580 37.352 100.516 1.00 63.11 74 PRO A N 1
ATOM 640 C CA . PRO A 1 82 ? 33.757 38.498 99.613 1.00 60.96 74 PRO A CA 1
ATOM 641 C C . PRO A 1 82 ? 35.214 38.975 99.591 1.00 61.91 74 PRO A C 1
ATOM 642 O O . PRO A 1 82 ? 35.830 39.162 100.647 1.00 60.60 74 PRO A O 1
ATOM 646 N N . TYR A 1 83 ? 35.763 39.181 98.394 1.00 62.63 75 TYR A N 1
ATOM 647 C CA . TYR A 1 83 ? 37.159 39.590 98.278 1.00 65.26 75 TYR A CA 1
ATOM 648 C C . TYR A 1 83 ? 37.506 40.869 99.034 1.00 67.54 75 TYR A C 1
ATOM 649 O O . TYR A 1 83 ? 38.685 41.183 99.228 1.00 66.97 75 TYR A O 1
ATOM 658 N N . LYS A 1 84 ? 36.485 41.600 99.469 1.00 67.98 76 LYS A N 1
ATOM 659 C CA . LYS A 1 84 ? 36.709 42.826 100.218 1.00 68.21 76 LYS A CA 1
ATOM 660 C C . LYS A 1 84 ? 37.182 42.477 101.623 1.00 66.34 76 LYS A C 1
ATOM 661 O O . LYS A 1 84 ? 37.684 43.340 102.342 1.00 66.45 76 LYS A O 1
ATOM 667 N N . THR A 1 85 ? 37.018 41.216 102.021 1.00 63.78 77 THR A N 1
ATOM 668 C CA . THR A 1 85 ? 37.469 40.796 103.347 1.00 61.52 77 THR A CA 1
ATOM 669 C C . THR A 1 85 ? 38.990 40.667 103.343 1.00 59.32 77 THR A C 1
ATOM 670 O O . THR A 1 85 ? 39.618 40.590 104.398 1.00 59.78 77 THR A O 1
ATOM 674 N N . ILE A 1 86 ? 39.573 40.634 102.145 1.00 57.44 78 ILE A N 1
ATOM 675 C CA . ILE A 1 86 ? 41.027 40.576 101.986 1.00 56.45 78 ILE A CA 1
ATOM 676 C C . ILE A 1 86 ? 41.445 42.049 101.921 1.00 55.88 78 ILE A C 1
ATOM 677 O O . ILE A 1 86 ? 40.919 42.816 101.119 1.00 52.42 78 ILE A O 1
ATOM 682 N N . PRO A 1 87 ? 42.391 42.463 102.772 1.00 56.67 79 PRO A N 1
ATOM 683 C CA . PRO A 1 87 ? 42.826 43.862 102.764 1.00 56.62 79 PRO A CA 1
ATOM 684 C C . PRO A 1 87 ? 43.695 44.240 101.578 1.00 57.76 79 PRO A C 1
ATOM 685 O O . PRO A 1 87 ? 44.446 43.413 101.051 1.00 55.68 79 PRO A O 1
ATOM 697 N N . PRO A 1 89 ? 46.797 46.112 99.775 1.00 56.80 81 PRO A N 1
ATOM 698 C CA . PRO A 1 89 ? 48.142 46.323 100.321 1.00 57.54 81 PRO A CA 1
ATOM 699 C C . PRO A 1 89 ? 48.340 47.835 100.452 1.00 59.46 81 PRO A C 1
ATOM 700 O O . PRO A 1 89 ? 47.848 48.603 99.622 1.00 59.27 81 PRO A O 1
ATOM 704 N N . THR A 1 90 ? 49.031 48.264 101.503 1.00 61.46 82 THR A N 1
ATOM 705 C CA . THR A 1 90 ? 49.252 49.689 101.731 1.00 62.78 82 THR A CA 1
ATOM 706 C C . THR A 1 90 ? 49.957 50.388 100.568 1.00 63.19 82 THR A C 1
ATOM 707 O O . THR A 1 90 ? 49.778 51.589 100.358 1.00 64.18 82 THR A O 1
ATOM 711 N N . ALA A 1 91 ? 50.747 49.632 99.812 1.00 62.72 83 ALA A N 1
ATOM 712 C CA . ALA A 1 91 ? 51.488 50.187 98.682 1.00 60.27 83 ALA A CA 1
ATOM 713 C C . ALA A 1 91 ? 51.674 49.161 97.568 1.00 59.55 83 ALA A C 1
ATOM 714 O O . ALA A 1 91 ? 51.531 47.955 97.784 1.00 58.92 83 ALA A O 1
ATOM 716 N N . ASN A 1 92 ? 52.009 49.655 96.380 1.00 56.94 84 ASN A N 1
ATOM 717 C CA . ASN A 1 92 ? 52.233 48.810 95.218 1.00 57.30 84 ASN A CA 1
ATOM 718 C C . ASN A 1 92 ? 53.727 48.510 95.094 1.00 58.92 84 ASN A C 1
ATOM 719 O O . ASN A 1 92 ? 54.555 49.206 95.679 1.00 61.21 84 ASN A O 1
ATOM 724 N N . LYS A 1 93 ? 54.065 47.462 94.351 1.00 60.61 85 LYS A N 1
ATOM 725 C CA . LYS A 1 93 ? 55.456 47.075 94.133 1.00 61.78 85 LYS A CA 1
ATOM 726 C C . LYS A 1 93 ? 56.210 46.799 95.423 1.00 62.56 85 LYS A C 1
ATOM 727 O O . LYS A 1 93 ? 57.441 46.779 95.440 1.00 65.55 85 LYS A O 1
ATOM 733 N N . SER A 1 94 ? 55.467 46.571 96.501 1.00 61.58 86 SER A N 1
ATOM 734 C CA . SER A 1 94 ? 56.062 46.306 97.802 1.00 58.32 86 SER A CA 1
ATOM 735 C C . SER A 1 94 ? 55.790 44.888 98.310 1.00 59.23 86 SER A C 1
ATOM 736 O O . SER A 1 94 ? 54.636 44.503 98.504 1.00 56.61 86 SER A O 1
ATOM 739 N N . ARG A 1 95 ? 56.852 44.116 98.527 1.00 57.61 87 ARG A N 1
ATOM 740 C CA . ARG A 1 95 ? 56.710 42.758 99.043 1.00 55.71 87 ARG A CA 1
ATOM 741 C C . ARG A 1 95 ? 56.171 42.787 100.473 1.00 57.67 87 ARG A C 1
ATOM 742 O O . ARG A 1 95 ? 55.406 41.911 100.879 1.00 59.73 87 ARG A O 1
ATOM 750 N N . ALA A 1 96 ? 56.583 43.789 101.242 1.00 57.71 88 ALA A N 1
ATOM 751 C CA . ALA A 1 96 ? 56.127 43.922 102.623 1.00 56.48 88 ALA A CA 1
ATOM 752 C C . ALA A 1 96 ? 54.638 44.295 102.691 1.00 55.46 88 ALA A C 1
ATOM 753 O O . ALA A 1 96 ? 53.924 43.865 103.593 1.00 55.48 88 ALA A O 1
ATOM 755 N N . ALA A 1 97 ? 54.177 45.095 101.737 1.00 53.22 89 ALA A N 1
ATOM 756 C CA . ALA A 1 97 ? 52.784 45.506 101.712 1.00 52.60 89 ALA A CA 1
ATOM 757 C C . ALA A 1 97 ? 51.912 44.324 101.281 1.00 54.44 89 ALA A C 1
ATOM 758 O O . ALA A 1 97 ? 50.751 44.199 101.691 1.00 57.23 89 ALA A O 1
ATOM 760 N N . ALA A 1 98 ? 52.491 43.453 100.462 1.00 52.46 90 ALA A N 1
ATOM 761 C CA . ALA A 1 98 ? 51.795 42.283 99.944 1.00 48.67 90 ALA A CA 1
ATOM 762 C C . ALA A 1 98 ? 51.690 41.144 100.944 1.00 48.77 90 ALA A C 1
ATOM 763 O O . ALA A 1 98 ? 50.844 40.277 100.798 1.00 50.72 90 ALA A O 1
ATOM 765 N N . THR A 1 99 ? 52.541 41.151 101.962 1.00 48.92 91 THR A N 1
ATOM 766 C CA . THR A 1 99 ? 52.547 40.089 102.955 1.00 50.01 91 THR A CA 1
ATOM 767 C C . THR A 1 99 ? 51.222 39.885 103.702 1.00 52.23 91 THR A C 1
ATOM 768 O O . THR A 1 99 ? 50.683 38.774 103.724 1.00 48.76 91 THR A O 1
ATOM 772 N N . PRO A 1 100 ? 50.684 40.942 104.336 1.00 54.31 92 PRO A N 1
ATOM 773 C CA . PRO A 1 100 ? 49.413 40.745 105.046 1.00 54.14 92 PRO A CA 1
ATOM 774 C C . PRO A 1 100 ? 48.314 40.215 104.115 1.00 53.36 92 PRO A C 1
ATOM 775 O O . PRO A 1 100 ? 47.485 39.389 104.511 1.00 53.10 92 PRO A O 1
ATOM 779 N N . VAL A 1 101 ? 48.321 40.683 102.872 1.00 53.38 93 VAL A N 1
ATOM 780 C CA . VAL A 1 101 ? 47.332 40.233 101.901 1.00 50.95 93 VAL A CA 1
ATOM 781 C C . VAL A 1 101 ? 47.431 38.725 101.690 1.00 51.30 93 VAL A C 1
ATOM 782 O O . VAL A 1 101 ? 46.437 38.011 101.777 1.00 54.45 93 VAL A O 1
ATOM 794 N N . ASN A 1 103 ? 48.651 36.562 103.580 1.00 38.55 95 ASN A N 1
ATOM 795 C CA . ASN A 1 103 ? 48.347 35.836 104.799 1.00 42.83 95 ASN A CA 1
ATOM 796 C C . ASN A 1 103 ? 46.832 35.597 104.809 1.00 44.27 95 ASN A C 1
ATOM 797 O O . ASN A 1 103 ? 46.373 34.479 105.060 1.00 44.53 95 ASN A O 1
ATOM 802 N N . ALA A 1 104 ? 46.070 36.655 104.524 1.00 40.79 96 ALA A N 1
ATOM 803 C CA . ALA A 1 104 ? 44.618 36.570 104.482 1.00 40.55 96 ALA A CA 1
ATOM 804 C C . ALA A 1 104 ? 44.203 35.574 103.409 1.00 42.36 96 ALA A C 1
ATOM 805 O O . ALA A 1 104 ? 43.273 34.776 103.602 1.00 43.52 96 ALA A O 1
ATOM 807 N N . VAL A 1 105 ? 44.897 35.608 102.278 1.00 40.56 97 VAL A N 1
ATOM 808 C CA . VAL A 1 105 ? 44.573 34.695 101.198 1.00 41.08 97 VAL A CA 1
ATOM 809 C C . VAL A 1 105 ? 44.904 33.262 101.599 1.00 43.79 97 VAL A C 1
ATOM 810 O O . VAL A 1 105 ? 44.199 32.342 101.201 1.00 46.59 97 VAL A O 1
ATOM 814 N N . GLU A 1 106 ? 45.958 33.059 102.388 1.00 43.65 98 GLU A N 1
ATOM 815 C CA . GLU A 1 106 ? 46.296 31.704 102.817 1.00 42.42 98 GLU A CA 1
ATOM 816 C C . GLU A 1 106 ? 45.193 31.177 103.728 1.00 42.74 98 GLU A C 1
ATOM 817 O O . GLU A 1 106 ? 44.795 30.021 103.635 1.00 43.06 98 GLU A O 1
ATOM 823 N N . ASN A 1 107 ? 44.712 32.027 104.626 1.00 44.11 99 ASN A N 1
ATOM 824 C CA . ASN A 1 107 ? 43.643 31.629 105.535 1.00 46.37 99 ASN A CA 1
ATOM 825 C C . ASN A 1 107 ? 42.373 31.282 104.754 1.00 46.40 99 ASN A C 1
ATOM 826 O O . ASN A 1 107 ? 41.635 30.381 105.138 1.00 48.35 99 ASN A O 1
ATOM 831 N N . ALA A 1 108 ? 42.149 31.991 103.651 1.00 45.48 100 ALA A N 1
ATOM 832 C CA . ALA A 1 108 ? 40.969 31.806 102.818 1.00 44.86 100 ALA A CA 1
ATOM 833 C C . ALA A 1 108 ? 41.020 30.627 101.856 1.00 46.10 100 ALA A C 1
ATOM 834 O O . ALA A 1 108 ? 40.010 29.960 101.634 1.00 51.64 100 ALA A O 1
ATOM 836 N N . THR A 1 109 ? 42.187 30.367 101.287 1.00 43.89 101 THR A N 1
ATOM 837 C CA . THR A 1 109 ? 42.326 29.302 100.312 1.00 40.04 101 THR A CA 1
ATOM 838 C C . THR A 1 109 ? 43.177 28.130 100.779 1.00 40.96 101 THR A C 1
ATOM 839 O O . THR A 1 109 ? 43.111 27.044 100.204 1.00 40.04 101 THR A O 1
ATOM 843 N N . GLY A 1 110 ? 43.988 28.347 101.809 1.00 39.50 102 GLY A N 1
ATOM 844 C CA . GLY A 1 110 ? 44.842 27.283 102.301 1.00 36.46 102 GLY A CA 1
ATOM 845 C C . GLY A 1 110 ? 46.245 27.310 101.702 1.00 36.20 102 GLY A C 1
ATOM 846 O O . GLY A 1 110 ? 47.141 26.635 102.195 1.00 41.74 102 GLY A O 1
ATOM 847 N N . VAL A 1 111 ? 46.449 28.073 100.636 1.00 35.73 103 VAL A N 1
ATOM 848 C CA . VAL A 1 111 ? 47.768 28.141 100.002 1.00 36.96 103 VAL A CA 1
ATOM 849 C C . VAL A 1 111 ? 48.739 29.041 100.757 1.00 35.87 103 VAL A C 1
ATOM 850 O O . VAL A 1 111 ? 48.425 30.203 101.040 1.00 30.82 103 VAL A O 1
ATOM 854 N N . ARG A 1 112 ? 49.915 28.492 101.065 1.00 37.58 104 ARG A N 1
ATOM 855 C CA . ARG A 1 112 ? 50.960 29.208 101.800 1.00 40.81 104 ARG A CA 1
ATOM 856 C C . ARG A 1 112 ? 51.351 30.530 101.168 1.00 38.52 104 ARG A C 1
ATOM 857 O O . ARG A 1 112 ? 51.635 30.605 99.968 1.00 40.12 104 ARG A O 1
ATOM 865 N N . SER A 1 113 ? 51.366 31.572 101.990 1.00 35.41 105 SER A N 1
ATOM 866 C CA . SER A 1 113 ? 51.705 32.904 101.522 1.00 41.49 105 SER A CA 1
ATOM 867 C C . SER A 1 113 ? 53.126 33.041 100.989 1.00 43.30 105 SER A C 1
ATOM 868 O O . SER A 1 113 ? 53.379 33.877 100.127 1.00 44.37 105 SER A O 1
ATOM 871 N N . GLN A 1 114 ? 54.051 32.228 101.491 1.00 45.77 106 GLN A N 1
ATOM 872 C CA . GLN A 1 114 ? 55.430 32.303 101.020 1.00 50.34 106 GLN A CA 1
ATOM 873 C C . GLN A 1 114 ? 55.407 32.005 99.523 1.00 48.54 106 GLN A C 1
ATOM 874 O O . GLN A 1 114 ? 56.089 32.653 98.729 1.00 43.49 106 GLN A O 1
ATOM 880 N N . LEU A 1 115 ? 54.590 31.020 99.159 1.00 48.32 107 LEU A N 1
ATOM 881 C CA . LEU A 1 115 ? 54.435 30.598 97.778 1.00 45.80 107 LEU A CA 1
ATOM 882 C C . LEU A 1 115 ? 53.772 31.710 96.955 1.00 42.93 107 L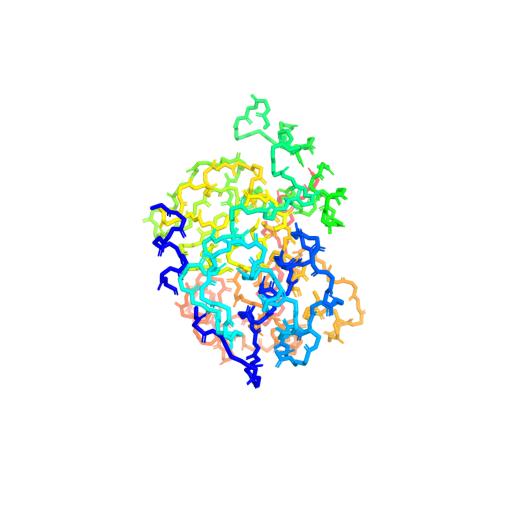EU A C 1
ATOM 883 O O . LEU A 1 115 ? 54.250 32.063 95.875 1.00 41.37 107 LEU A O 1
ATOM 888 N N . LEU A 1 116 ? 52.685 32.272 97.470 1.00 40.60 108 LEU A N 1
ATOM 889 C CA . LEU A 1 116 ? 51.989 33.353 96.764 1.00 41.16 108 LEU A CA 1
ATOM 890 C C . LEU A 1 116 ? 52.932 34.533 96.565 1.00 40.39 108 LEU A C 1
ATOM 891 O O . LEU A 1 116 ? 52.861 35.236 95.553 1.00 40.19 108 LEU A O 1
ATOM 896 N N . LEU A 1 117 ? 53.805 34.752 97.546 1.00 38.35 109 LEU A N 1
ATOM 897 C CA . LEU A 1 117 ? 54.748 35.859 97.492 1.00 38.88 109 LEU A CA 1
ATOM 898 C C . LEU A 1 117 ? 55.787 35.608 96.419 1.00 40.07 109 LEU A C 1
ATOM 899 O O . LEU A 1 117 ? 56.056 36.495 95.606 1.00 41.95 109 LEU A O 1
ATOM 904 N N . THR A 1 118 ? 56.335 34.395 96.388 1.00 38.03 110 THR A N 1
ATOM 905 C CA . THR A 1 118 ? 57.330 34.043 95.390 1.00 38.82 110 THR A CA 1
ATOM 906 C C . THR A 1 118 ? 56.771 34.254 93.978 1.00 43.29 110 THR A C 1
ATOM 907 O O . THR A 1 118 ? 57.441 34.842 93.123 1.00 41.16 110 THR A O 1
ATOM 911 N N . PHE A 1 119 ? 55.544 33.779 93.740 1.00 44.36 111 PHE A N 1
ATOM 912 C CA . PHE A 1 119 ? 54.897 33.897 92.428 1.00 42.64 111 PHE A CA 1
ATOM 913 C C . PHE A 1 119 ? 54.635 35.338 92.027 1.00 43.36 111 PHE A C 1
ATOM 914 O O . PHE A 1 119 ? 54.934 35.733 90.904 1.00 45.02 111 PHE A O 1
ATOM 922 N N . ALA A 1 120 ? 54.052 36.117 92.933 1.00 42.96 112 ALA A N 1
ATOM 923 C CA . ALA A 1 120 ? 53.765 37.520 92.644 1.00 45.36 112 ALA A CA 1
ATOM 924 C C . ALA A 1 120 ? 55.056 38.291 92.372 1.00 46.23 112 ALA A C 1
ATOM 925 O O . ALA A 1 120 ? 55.051 39.278 91.638 1.00 48.61 112 ALA A O 1
ATOM 927 N N . SER A 1 121 ? 56.158 37.828 92.955 1.00 47.13 113 SER A N 1
ATOM 928 C CA . SER A 1 121 ? 57.460 38.468 92.778 1.00 49.05 113 SER A CA 1
ATOM 929 C C . SER A 1 121 ? 58.066 38.153 91.413 1.00 49.45 113 SER A C 1
ATOM 930 O O . SER A 1 121 ? 58.515 39.058 90.719 1.00 51.75 113 SER A O 1
ATOM 933 N N . ILE A 1 122 ? 58.069 36.877 91.029 1.00 49.69 114 ILE A N 1
ATOM 934 C CA . ILE A 1 122 ? 58.620 36.457 89.742 1.00 52.09 114 ILE A CA 1
ATOM 935 C C . ILE A 1 122 ? 57.777 36.967 88.588 1.00 53.67 114 ILE A C 1
ATOM 936 O O . ILE A 1 122 ? 58.299 37.259 87.512 1.00 55.43 114 ILE A O 1
ATOM 941 N N . GLU A 1 123 ? 56.470 37.056 88.811 1.00 53.28 115 GLU 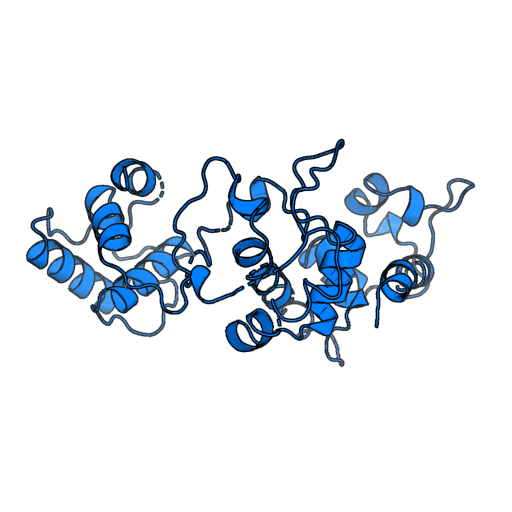A N 1
ATOM 942 C CA . GLU A 1 123 ? 55.545 37.484 87.768 1.00 52.90 115 GLU A CA 1
ATOM 943 C C . GLU A 1 123 ? 55.437 38.978 87.522 1.00 51.91 115 GLU A C 1
ATOM 944 O O . GLU A 1 123 ? 55.375 39.405 86.379 1.00 51.27 115 GLU A O 1
ATOM 950 N N . SER A 1 124 ? 55.428 39.775 88.584 1.00 51.65 116 SER A N 1
ATOM 951 C CA . SER A 1 124 ? 55.263 41.212 88.428 1.00 49.37 116 SER A CA 1
ATOM 952 C C . SER A 1 124 ? 56.117 42.056 89.369 1.00 50.01 116 SER A C 1
ATOM 953 O O . SER A 1 124 ? 55.923 43.270 89.458 1.00 47.19 116 SER A O 1
ATOM 956 N N . ALA A 1 125 ? 57.054 41.431 90.069 1.00 48.04 117 ALA A N 1
ATOM 957 C CA . ALA A 1 125 ? 57.872 42.182 91.016 1.00 52.17 117 ALA A CA 1
ATOM 958 C C . ALA A 1 125 ? 56.956 43.033 91.908 1.00 50.91 117 ALA A C 1
ATOM 959 O O . ALA A 1 125 ? 57.284 44.164 92.263 1.00 52.12 117 ALA A O 1
ATOM 961 N N . PHE A 1 126 ? 55.795 42.468 92.233 1.00 51.55 118 PHE A N 1
ATOM 962 C CA . PHE A 1 126 ? 54.790 43.071 93.107 1.00 49.99 118 PHE A CA 1
ATOM 963 C C . PHE A 1 126 ? 53.992 44.265 92.611 1.00 52.02 118 PHE A C 1
ATOM 964 O O . PHE A 1 126 ? 53.354 44.959 93.409 1.00 48.95 118 PHE A O 1
ATOM 972 N N . ASP A 1 127 ? 54.020 44.496 91.299 1.00 53.08 119 ASP A N 1
ATOM 973 C CA . ASP A 1 127 ? 53.251 45.579 90.698 1.00 53.77 119 ASP A CA 1
ATOM 974 C C . ASP A 1 127 ? 51.933 44.928 90.273 1.00 53.19 119 ASP A C 1
ATOM 975 O O . ASP A 1 127 ? 51.889 44.160 89.308 1.00 48.67 119 ASP A O 1
ATOM 980 N N . TYR A 1 128 ? 50.865 45.221 91.005 1.00 54.63 120 TYR A N 1
ATOM 981 C CA . TYR A 1 128 ? 49.570 44.626 90.704 1.00 57.66 120 TYR A CA 1
ATOM 982 C C . TYR A 1 128 ? 48.841 45.329 89.579 1.00 60.11 120 TYR A C 1
ATOM 983 O O . TYR A 1 128 ? 47.644 45.126 89.380 1.00 59.88 120 TYR A O 1
ATOM 992 N N . GLU A 1 129 ? 49.573 46.141 88.826 1.00 62.85 121 GLU A N 1
ATOM 993 C CA . GLU A 1 129 ? 48.976 46.858 87.712 1.00 65.42 121 GLU A CA 1
ATOM 994 C C . GLU A 1 129 ? 49.719 46.559 86.419 1.00 65.31 121 GLU A C 1
ATOM 995 O O . GLU A 1 129 ? 49.194 46.743 85.328 1.00 65.39 121 GLU A O 1
ATOM 1001 N N . ILE A 1 130 ? 50.941 46.069 86.553 1.00 67.32 122 ILE A N 1
ATOM 1002 C CA . ILE A 1 130 ? 51.767 45.768 85.397 1.00 70.04 122 ILE A CA 1
ATOM 1003 C C . ILE A 1 130 ? 51.044 44.938 84.325 1.00 71.65 122 ILE A C 1
ATOM 1004 O O . ILE A 1 130 ? 50.432 43.904 84.606 1.00 70.89 122 ILE A O 1
ATOM 1009 N N . LYS A 1 131 ? 51.119 45.425 83.090 1.00 74.42 123 LYS A N 1
ATOM 1010 C CA . LYS A 1 131 ? 50.501 44.784 81.935 1.00 75.67 123 LYS A CA 1
ATOM 1011 C C . LYS A 1 131 ? 51.574 44.462 80.894 1.00 76.77 123 LYS A C 1
ATOM 1012 O O . LYS A 1 131 ? 52.107 45.361 80.247 1.00 77.96 123 LYS A O 1
ATOM 1018 N N . ALA A 1 132 ? 51.887 43.176 80.751 1.00 77.39 124 ALA A N 1
ATOM 1019 C CA . ALA A 1 132 ? 52.895 42.712 79.803 1.00 77.90 124 ALA A CA 1
ATOM 1020 C C . ALA A 1 132 ? 52.728 43.372 78.436 1.00 80.49 124 ALA A C 1
ATOM 1021 O O . ALA A 1 132 ? 51.608 43.545 77.944 1.00 79.49 124 ALA A O 1
ATOM 1023 N N . LYS A 1 133 ? 53.852 43.735 77.824 1.00 82.44 125 LYS A N 1
ATOM 1024 C CA . LYS A 1 133 ? 53.832 44.388 76.522 1.00 84.48 125 LYS A CA 1
ATOM 1025 C C . LYS A 1 133 ? 53.726 43.360 75.399 1.00 84.45 125 LYS A C 1
ATOM 1026 O O . LYS A 1 133 ? 53.473 43.712 74.249 1.00 84.35 125 LYS A O 1
ATOM 1032 N N . THR A 1 134 ? 53.898 42.086 75.743 1.00 83.89 126 THR A N 1
ATOM 1033 C CA . THR A 1 134 ? 53.839 41.013 74.756 1.00 82.27 126 THR A CA 1
ATOM 1034 C C . THR A 1 134 ? 52.576 40.152 74.840 1.00 81.13 126 THR A C 1
ATOM 1035 O O . THR A 1 134 ? 52.442 39.178 74.099 1.00 80.84 126 THR A O 1
ATOM 1039 N N . SER A 1 135 ? 51.652 40.499 75.735 1.00 78.70 127 SER A N 1
ATOM 1040 C CA . SER A 1 135 ? 50.425 39.718 75.883 1.00 75.16 127 SER A CA 1
ATOM 1041 C C . SER A 1 135 ? 49.365 40.419 76.723 1.00 74.68 127 SER A C 1
ATOM 1042 O O . SER A 1 135 ? 49.397 41.640 76.899 1.00 75.37 127 SER A O 1
ATOM 1045 N N . SER A 1 136 ? 48.421 39.630 77.231 1.00 72.64 128 SER A N 1
ATOM 1046 C CA . SER A 1 136 ? 47.337 40.142 78.069 1.00 68.81 128 SER A CA 1
ATOM 1047 C C . SER A 1 136 ? 47.806 40.199 79.519 1.00 65.33 128 SER A C 1
ATOM 1048 O O . SER A 1 136 ? 47.431 41.102 80.266 1.00 63.66 128 SER A O 1
ATOM 1051 N N . ALA A 1 137 ? 48.619 39.214 79.901 1.00 61.83 129 ALA A N 1
ATOM 1052 C CA . ALA A 1 137 ? 49.144 39.090 81.258 1.00 59.19 129 ALA A CA 1
ATOM 1053 C C . ALA A 1 137 ? 49.122 40.396 82.041 1.00 58.82 129 ALA A C 1
ATOM 1054 O O . ALA A 1 137 ? 49.877 41.325 81.739 1.00 59.30 129 ALA A O 1
ATOM 1056 N N . THR A 1 138 ? 48.254 40.450 83.051 1.00 56.16 130 THR A N 1
ATOM 1057 C CA . THR A 1 138 ? 48.105 41.630 83.896 1.00 55.90 130 THR A CA 1
ATOM 1058 C C . THR A 1 138 ? 48.039 41.303 85.391 1.00 57.17 130 THR A C 1
ATOM 1059 O O . THR A 1 138 ? 47.608 40.215 85.786 1.00 58.07 130 THR A O 1
ATOM 1063 N N . GLY A 1 139 ? 48.481 42.261 86.207 1.00 57.73 131 GLY A N 1
ATOM 1064 C CA . GLY A 1 139 ? 48.452 42.116 87.653 1.00 56.06 131 GLY A CA 1
ATOM 1065 C C . GLY A 1 139 ? 49.527 41.241 88.271 1.00 55.26 131 GLY A C 1
ATOM 1066 O O . GLY A 1 139 ? 50.378 40.695 87.568 1.00 52.57 131 GLY A O 1
ATOM 1067 N N . TRP A 1 140 ? 49.468 41.112 89.598 1.00 51.76 132 TRP A N 1
ATOM 1068 C CA . TRP A 1 140 ? 50.414 40.314 9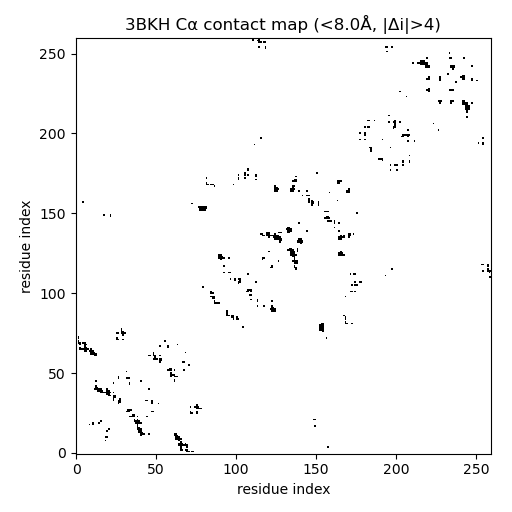0.368 1.00 48.84 132 TRP A CA 1
ATOM 1069 C C . TRP A 1 140 ? 50.737 38.938 89.805 1.00 49.49 132 TRP A C 1
ATOM 1070 O O . TRP A 1 140 ? 51.901 38.512 89.827 1.00 47.97 132 TRP A O 1
ATOM 1081 N N . PHE A 1 141 ? 49.714 38.232 89.324 1.00 46.05 133 PHE A N 1
ATOM 1082 C CA . PHE A 1 141 ? 49.923 36.888 88.798 1.00 46.74 133 PHE A CA 1
ATOM 1083 C C . PHE A 1 141 ? 49.921 36.795 87.277 1.00 48.02 133 PHE A C 1
ATOM 1084 O O . PHE A 1 141 ? 49.934 35.701 86.707 1.00 48.55 133 PHE A O 1
ATOM 1092 N N . GLN A 1 142 ? 49.941 37.956 86.632 1.00 49.29 134 GLN A N 1
ATOM 1093 C CA . GLN A 1 142 ? 49.968 38.046 85.180 1.00 51.45 134 GLN A CA 1
ATOM 1094 C C . GLN A 1 142 ? 49.001 37.066 84.530 1.00 53.80 134 GLN A C 1
ATOM 1095 O O . GLN A 1 142 ? 49.408 36.106 83.867 1.00 52.16 134 GLN A O 1
ATOM 1101 N N . PHE A 1 143 ? 47.713 37.319 84.733 1.00 55.45 135 PHE A N 1
ATOM 1102 C CA . PHE A 1 143 ? 46.672 36.482 84.160 1.00 56.10 135 PHE A CA 1
ATOM 1103 C C . PHE A 1 143 ? 46.318 36.961 82.770 1.00 56.14 135 PHE A C 1
ATOM 1104 O O . PHE A 1 143 ? 46.155 38.162 82.542 1.00 54.94 135 PHE A O 1
ATOM 1112 N N . LEU A 1 144 ? 46.209 36.017 81.844 1.00 56.35 136 LEU A N 1
ATOM 1113 C CA . LEU A 1 144 ? 45.815 36.343 80.481 1.00 57.85 136 LEU A CA 1
ATOM 1114 C C . LEU A 1 144 ? 44.293 36.510 80.525 1.00 59.58 136 LEU A C 1
ATOM 1115 O O . LEU A 1 144 ? 43.641 36.048 81.466 1.00 61.33 136 LEU A O 1
ATOM 1120 N N . THR 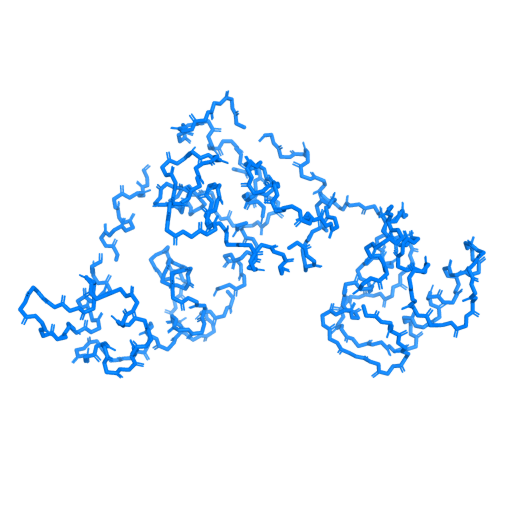A 1 145 ? 43.731 37.167 79.519 1.00 60.48 137 THR A N 1
ATOM 1121 C CA . THR A 1 145 ? 42.290 37.376 79.459 1.00 61.51 137 THR A CA 1
ATOM 1122 C C . THR A 1 145 ? 41.547 36.035 79.465 1.00 60.49 137 THR A C 1
ATOM 1123 O O . THR A 1 145 ? 40.540 35.871 80.153 1.00 58.76 137 THR A O 1
ATOM 1127 N N . GLY A 1 146 ? 42.057 35.072 78.706 1.00 61.33 138 GLY A N 1
ATOM 1128 C CA . GLY A 1 146 ? 41.417 33.769 78.638 1.00 62.00 138 GLY A CA 1
ATOM 1129 C C . GLY A 1 146 ? 41.311 33.049 79.969 1.00 63.43 138 GLY A C 1
ATOM 1130 O O . GLY A 1 146 ? 40.211 32.760 80.452 1.00 63.39 138 GLY A O 1
ATOM 1131 N N . THR A 1 147 ? 42.465 32.758 80.562 1.00 63.08 139 THR A N 1
ATOM 1132 C CA . THR A 1 147 ? 42.529 32.060 81.833 1.00 60.84 139 THR A CA 1
ATOM 1133 C C . THR A 1 147 ? 41.808 32.813 82.948 1.00 58.42 139 THR A C 1
ATOM 1134 O O . THR A 1 147 ? 41.213 32.195 83.827 1.00 57.11 139 THR A O 1
ATOM 1138 N N . TRP A 1 148 ? 41.842 34.142 82.908 1.00 57.38 140 TRP A N 1
ATOM 1139 C CA . TRP A 1 148 ? 41.165 34.947 83.929 1.00 57.57 140 TRP A CA 1
ATOM 1140 C C . TRP A 1 148 ? 39.658 34.734 83.873 1.00 58.86 140 TRP A C 1
ATOM 1141 O O . TRP A 1 148 ? 39.009 34.528 84.897 1.00 60.15 140 TRP A O 1
ATOM 1152 N N . LYS A 1 149 ? 39.112 34.801 82.664 1.00 60.68 141 LYS A N 1
ATOM 1153 C CA . LYS A 1 149 ? 37.681 34.620 82.434 1.00 60.95 141 LYS A CA 1
ATOM 1154 C C . LYS A 1 149 ? 37.256 33.260 82.981 1.00 57.89 141 LYS A C 1
ATOM 1155 O O . LYS A 1 149 ? 36.247 33.150 83.677 1.00 54.93 141 LYS A O 1
ATOM 1161 N N . THR A 1 150 ? 38.039 32.228 82.669 1.00 55.38 142 THR A N 1
ATOM 1162 C CA . THR A 1 150 ? 37.750 30.877 83.133 1.00 55.01 142 THR A CA 1
ATOM 1163 C C . THR A 1 150 ? 37.761 30.817 84.653 1.00 56.68 142 THR A C 1
ATOM 1164 O O . THR A 1 150 ? 36.891 30.207 85.271 1.00 57.28 142 THR A O 1
ATOM 1176 N N . ILE A 1 152 ? 37.242 33.286 86.776 1.00 56.30 144 ILE A N 1
ATOM 1177 C CA . ILE A 1 152 ? 36.130 34.034 87.364 1.00 55.86 144 ILE A CA 1
ATOM 1178 C C . ILE A 1 152 ? 34.854 33.193 87.427 1.00 57.85 144 ILE A C 1
ATOM 1179 O O . ILE A 1 152 ? 34.233 33.060 88.480 1.00 59.47 144 ILE A O 1
ATOM 1184 N N . GLU A 1 153 ? 34.467 32.626 86.295 1.00 58.43 145 GLU A N 1
ATOM 1185 C CA . GLU A 1 153 ? 33.256 31.820 86.235 1.00 62.42 145 GLU A CA 1
ATOM 1186 C C . GLU A 1 153 ? 33.284 30.576 87.125 1.00 62.01 145 GLU A C 1
ATOM 1187 O O . GLU A 1 153 ? 32.244 30.151 87.637 1.00 57.30 145 GLU A O 1
ATOM 1193 N N . ASN A 1 154 ? 34.466 30.000 87.330 1.00 60.85 146 ASN A N 1
ATOM 1194 C CA . ASN A 1 154 ? 34.556 28.806 88.159 1.00 60.14 146 ASN A CA 1
ATOM 1195 C C . ASN A 1 154 ? 34.845 28.991 89.647 1.00 59.64 146 ASN A C 1
ATOM 1196 O O . ASN A 1 154 ? 34.688 28.056 90.425 1.00 62.64 146 ASN A O 1
ATOM 1201 N N . TYR A 1 155 ? 35.247 30.188 90.053 1.00 57.76 147 TYR A N 1
ATOM 1202 C CA . TYR A 1 155 ? 35.565 30.432 91.455 1.00 54.77 147 TYR A CA 1
ATOM 1203 C C . TYR A 1 155 ? 35.055 31.786 91.922 1.00 56.63 147 TYR A C 1
ATOM 1204 O O . TYR A 1 155 ? 34.949 32.042 93.119 1.00 56.40 147 T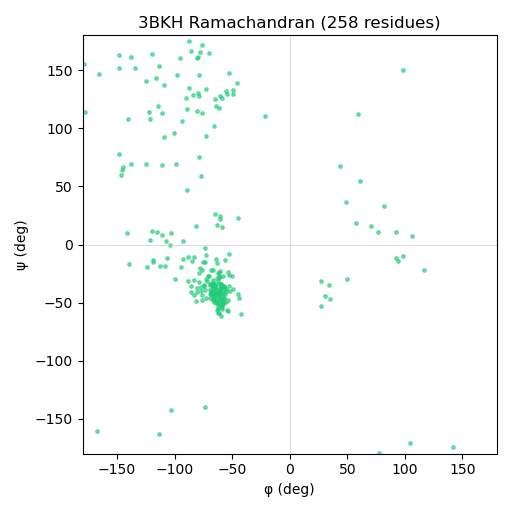YR A O 1
ATOM 1213 N N . GLY A 1 156 ? 34.732 32.642 90.962 1.00 58.72 148 GLY A N 1
ATOM 1214 C CA . GLY A 1 156 ? 34.256 33.976 91.268 1.00 59.91 148 GLY A CA 1
ATOM 1215 C C . GLY A 1 156 ? 33.209 34.140 92.350 1.00 60.53 148 GLY A C 1
ATOM 1216 O O . GLY A 1 156 ? 33.443 34.874 93.303 1.00 60.84 148 GLY A O 1
ATOM 1225 N N . LYS A 1 158 ? 32.335 32.432 94.778 1.00 63.74 150 LYS A N 1
ATOM 1226 C CA . LYS A 1 158 ? 32.918 32.088 96.066 1.00 61.91 150 LYS A CA 1
ATOM 1227 C C . LYS A 1 158 ? 33.405 33.361 96.768 1.00 59.70 150 LYS A C 1
ATOM 1228 O O . LYS A 1 158 ? 33.394 33.442 97.996 1.00 60.56 150 LYS A O 1
ATOM 1234 N N . TYR A 1 159 ? 33.797 34.363 95.981 1.00 56.38 151 TYR A N 1
ATOM 1235 C CA . TYR A 1 159 ? 34.317 35.615 96.530 1.00 56.32 151 TYR A CA 1
ATOM 1236 C C . TYR A 1 159 ? 33.526 36.856 96.162 1.00 57.64 151 TYR A C 1
ATOM 1237 O O . TYR A 1 159 ? 33.998 37.975 96.373 1.00 58.77 151 TYR A O 1
ATOM 1246 N N . GLY A 1 160 ? 32.336 36.662 95.601 1.00 58.17 152 GLY A N 1
ATOM 1247 C CA . GLY A 1 160 ? 31.494 37.792 95.249 1.00 58.74 152 GLY A CA 1
ATOM 1248 C C . GLY A 1 160 ? 31.791 38.479 93.933 1.00 59.63 152 GLY A C 1
ATOM 1249 O O . GLY A 1 160 ? 31.616 39.689 93.809 1.00 60.80 152 GLY A O 1
ATOM 1250 N N . VAL A 1 161 ? 32.238 37.718 92.945 1.00 60.07 153 VAL A N 1
ATOM 1251 C CA . VAL A 1 161 ? 32.537 38.280 91.636 1.00 61.33 153 VAL A CA 1
ATOM 1252 C C . VAL A 1 161 ? 32.067 37.272 90.589 1.00 62.17 153 VAL A C 1
ATOM 1253 O O . VAL A 1 161 ? 32.652 36.200 90.432 1.00 61.58 153 VAL A O 1
ATOM 1257 N N . LEU A 1 162 ? 30.982 37.608 89.892 1.00 65.59 154 LEU A N 1
ATOM 1258 C CA . LEU A 1 162 ? 30.421 36.714 88.877 1.00 67.32 154 LEU A CA 1
ATOM 1259 C C . LEU A 1 162 ? 31.066 36.882 87.528 1.00 68.22 154 LEU A C 1
ATOM 1260 O O . LEU A 1 162 ? 31.310 35.904 86.821 1.00 68.25 154 LEU A O 1
ATOM 1265 N N . THR A 1 163 ? 31.325 38.132 87.163 1.00 69.91 155 THR A N 1
ATOM 1266 C CA . THR A 1 163 ? 31.906 38.413 85.866 1.00 72.10 155 THR A CA 1
ATOM 1267 C C . THR A 1 163 ? 32.802 39.645 85.877 1.00 71.76 155 THR A C 1
ATOM 1268 O O . THR A 1 163 ? 32.616 40.564 86.674 1.00 71.15 155 THR A O 1
ATOM 1272 N N . ASP A 1 164 ? 33.782 39.640 84.982 1.00 72.23 156 ASP A N 1
ATOM 1273 C CA . ASP A 1 164 ? 34.719 40.744 84.827 1.00 72.92 156 ASP A CA 1
ATOM 1274 C C . ASP A 1 164 ? 35.001 40.803 83.329 1.00 74.57 156 ASP A C 1
ATOM 1275 O O . ASP A 1 164 ? 36.112 40.525 82.879 1.00 76.10 156 ASP A O 1
ATOM 1280 N N . PRO A 1 165 ? 33.974 41.158 82.534 1.00 75.17 157 PRO A N 1
ATOM 1281 C CA . PRO A 1 165 ? 34.036 41.267 81.072 1.00 74.76 157 PRO A CA 1
ATOM 1282 C C . PRO A 1 165 ? 35.293 41.968 80.576 1.00 73.80 157 PRO A C 1
ATOM 1283 O O . PRO A 1 165 ? 35.950 41.515 79.639 1.00 71.02 157 PRO A O 1
ATOM 1287 N N . THR A 1 166 ? 35.615 43.082 81.217 1.00 74.31 158 THR A N 1
ATOM 1288 C CA . THR A 1 166 ? 36.783 43.869 80.856 1.00 76.35 158 THR A CA 1
ATOM 1289 C C . THR A 1 166 ? 38.077 43.159 81.249 1.00 75.22 158 THR A C 1
ATOM 1290 O O . THR A 1 166 ? 39.122 43.371 80.632 1.00 75.44 158 THR A O 1
ATOM 1294 N N . GLY A 1 167 ? 37.999 42.314 82.273 1.00 71.90 159 GLY A N 1
ATOM 1295 C CA . GLY A 1 167 ? 39.183 41.631 82.750 1.00 69.08 159 GLY A CA 1
ATOM 1296 C C . GLY A 1 167 ? 39.961 42.661 83.547 1.00 68.01 159 GLY A C 1
ATOM 1297 O O . GLY A 1 167 ? 41.112 42.442 83.933 1.00 66.86 159 GLY A O 1
ATOM 1298 N N . ALA A 1 168 ? 39.304 43.793 83.797 1.00 66.64 160 ALA A N 1
ATOM 1299 C CA . ALA A 1 168 ? 39.891 44.913 84.528 1.00 66.70 160 ALA A CA 1
ATOM 1300 C C . ALA A 1 168 ? 40.201 44.654 85.995 1.00 64.84 160 ALA A C 1
ATOM 1301 O O . ALA A 1 168 ? 41.022 45.354 86.574 1.00 66.70 160 ALA A O 1
ATOM 1303 N N . LEU A 1 169 ? 39.547 43.671 86.606 1.00 63.08 161 LEU A N 1
ATOM 1304 C CA . LEU A 1 169 ? 39.804 43.376 88.013 1.00 59.36 161 LEU A CA 1
ATOM 1305 C C . LEU A 1 169 ? 41.157 42.699 88.222 1.00 56.96 161 LEU A C 1
ATOM 1306 O O . LEU A 1 169 ? 41.608 42.527 89.356 1.00 55.69 161 LEU A O 1
ATOM 1311 N N . ARG A 1 170 ? 41.806 42.314 87.128 1.00 53.74 162 ARG A N 1
ATOM 1312 C CA . ARG A 1 170 ? 43.123 41.700 87.230 1.00 53.51 162 ARG A CA 1
ATOM 1313 C C . ARG A 1 170 ? 44.113 42.701 87.817 1.00 53.10 162 ARG A C 1
ATOM 1314 O O . ARG A 1 170 ? 45.219 42.325 88.211 1.00 53.70 162 ARG A O 1
ATOM 1322 N N . LYS A 1 171 ? 43.708 43.969 87.879 1.00 53.35 163 LYS A N 1
ATOM 1323 C CA . LYS A 1 171 ? 44.551 45.023 88.443 1.00 56.50 163 LYS A CA 1
ATOM 1324 C C . LYS A 1 171 ? 44.342 45.159 89.956 1.00 56.29 163 LYS A C 1
ATOM 1325 O O . LYS A 1 171 ? 45.096 45.868 90.633 1.00 55.02 163 LYS A O 1
ATOM 1331 N N . ASP A 1 172 ? 43.313 44.487 90.478 1.00 57.24 164 ASP A N 1
ATOM 1332 C CA . ASP A 1 172 ? 43.019 44.506 91.914 1.00 53.92 164 ASP A CA 1
ATOM 1333 C C . ASP A 1 172 ? 43.797 43.364 92.565 1.00 53.10 164 ASP A C 1
ATOM 1334 O O . ASP A 1 172 ? 43.544 42.196 92.274 1.00 56.38 164 ASP A O 1
ATOM 1339 N N . PRO A 1 173 ? 44.743 43.684 93.460 1.00 50.65 165 PRO A N 1
ATOM 1340 C CA . PRO A 1 173 ? 45.554 42.668 94.139 1.00 50.66 165 PRO A CA 1
ATOM 1341 C C . PRO A 1 173 ? 44.808 41.592 94.932 1.00 49.78 165 PRO A C 1
ATOM 1342 O O . PRO A 1 173 ? 45.232 40.429 94.957 1.00 47.35 165 PRO A O 1
ATOM 1346 N N . ARG A 1 174 ? 43.709 41.981 95.571 1.00 48.23 166 ARG A N 1
ATOM 1347 C CA . ARG A 1 174 ? 42.906 41.061 96.380 1.00 47.19 166 ARG A CA 1
ATOM 1348 C C . ARG A 1 174 ? 42.327 39.924 95.542 1.00 47.49 166 ARG A C 1
ATOM 1349 O O . ARG A 1 174 ? 42.603 38.745 95.797 1.00 46.98 166 ARG A O 1
ATOM 1357 N N . ILE A 1 175 ? 41.541 40.276 94.532 1.00 45.52 167 ILE A N 1
ATOM 1358 C CA . ILE A 1 175 ? 40.927 39.269 93.682 1.00 47.15 167 ILE A CA 1
ATOM 1359 C C . ILE A 1 175 ? 41.965 38.463 92.876 1.00 48.23 167 ILE A C 1
ATOM 1360 O O . ILE A 1 175 ? 41.796 37.259 92.662 1.00 48.20 167 ILE A O 1
ATOM 1365 N N . SER A 1 176 ? 43.048 39.111 92.449 1.00 47.77 168 SER A N 1
ATOM 1366 C CA . SER A 1 176 ? 44.093 38.409 91.698 1.00 49.03 168 SER A CA 1
ATOM 1367 C C . SER A 1 176 ? 44.753 37.337 92.564 1.00 47.89 168 SER A C 1
ATOM 1368 O O . SER A 1 176 ? 45.022 36.223 92.094 1.00 47.04 168 SER A O 1
ATOM 1371 N N . ALA A 1 177 ? 45.017 37.679 93.826 1.00 45.24 169 ALA A N 1
ATOM 1372 C CA . ALA A 1 177 ? 45.646 36.745 94.754 1.00 44.19 169 ALA A CA 1
ATOM 1373 C C . ALA A 1 177 ? 44.721 35.560 95.027 1.00 43.21 169 ALA A C 1
ATOM 1374 O O . ALA A 1 177 ? 45.168 34.411 95.040 1.00 42.11 169 ALA A O 1
ATOM 1376 N N . LEU A 1 178 ? 43.436 35.844 95.245 1.00 44.65 170 LEU A N 1
ATOM 1377 C CA . LEU A 1 178 ? 42.442 34.796 95.494 1.00 42.83 170 LEU A CA 1
ATOM 1378 C C . LEU A 1 178 ? 42.429 33.858 94.296 1.00 43.21 170 LEU A C 1
ATOM 1379 O O . LEU A 1 178 ? 42.577 32.644 94.431 1.00 43.09 170 LEU A O 1
ATOM 1392 N N . GLY A 1 180 ? 44.659 33.652 91.985 1.00 44.75 172 GLY A N 1
ATOM 1393 C CA . GLY A 1 180 ? 45.979 33.057 91.873 1.00 41.33 172 GLY A CA 1
ATOM 1394 C C . GLY A 1 180 ? 46.098 31.816 92.747 1.00 40.37 172 GLY A C 1
ATOM 1395 O O . GLY A 1 180 ? 46.617 30.795 92.309 1.00 41.46 172 GLY A O 1
ATOM 1396 N N . ALA A 1 181 ? 45.618 31.887 93.986 1.00 39.94 173 ALA A N 1
ATOM 1397 C CA . ALA A 1 181 ? 45.686 30.725 94.873 1.00 42.56 173 ALA A CA 1
ATOM 1398 C C . ALA A 1 181 ? 44.803 29.560 94.369 1.00 44.07 173 ALA A C 1
ATOM 1399 O O . ALA A 1 181 ? 45.149 28.381 94.539 1.00 42.35 173 ALA A O 1
ATOM 1401 N N . GLU A 1 182 ? 43.660 29.883 93.764 1.00 45.16 174 GLU A N 1
ATOM 1402 C CA . GLU A 1 182 ? 42.786 28.836 93.237 1.00 47.19 174 GLU A CA 1
ATOM 1403 C C . GLU A 1 182 ? 43.503 28.126 92.090 1.00 47.31 174 GLU A C 1
ATOM 1404 O O . GLU A 1 182 ? 43.465 26.892 91.983 1.00 47.78 174 GLU A O 1
ATOM 1410 N N . LEU A 1 183 ? 44.170 28.907 91.239 1.00 46.73 175 LEU A N 1
ATOM 1411 C CA . LEU A 1 183 ? 44.903 28.332 90.113 1.00 46.43 175 LEU A CA 1
ATOM 1412 C C . LEU A 1 183 ? 45.973 27.380 90.643 1.00 46.93 175 LEU A C 1
ATOM 1413 O O . LEU A 1 183 ? 46.109 26.253 90.160 1.00 47.34 175 LEU A O 1
ATOM 1418 N N . ILE A 1 184 ? 46.724 27.839 91.644 1.00 46.54 176 ILE A N 1
ATOM 1419 C CA . ILE A 1 184 ? 47.782 27.040 92.251 1.00 47.95 176 ILE A CA 1
ATOM 1420 C C . ILE A 1 184 ? 47.226 25.751 92.855 1.00 49.35 176 ILE A C 1
ATOM 1421 O O . ILE A 1 184 ? 47.857 24.694 92.781 1.00 48.69 176 ILE A O 1
ATOM 1426 N N . LYS A 1 185 ? 46.040 25.849 93.447 1.00 51.69 177 LYS A N 1
ATOM 1427 C CA . LYS A 1 185 ? 45.372 24.701 94.055 1.00 54.37 177 LYS A CA 1
ATOM 1428 C C . LYS A 1 185 ? 45.104 23.624 92.997 1.00 55.79 177 LYS A C 1
ATOM 1429 O O . LYS A 1 185 ? 45.442 22.453 93.187 1.00 53.01 177 LYS A O 1
ATOM 1435 N N . GLU A 1 186 ? 44.486 24.025 91.885 1.00 57.14 178 GLU A N 1
ATOM 1436 C CA . GLU A 1 186 ? 44.191 23.087 90.804 1.00 56.42 178 GLU A CA 1
ATOM 1437 C C . GLU A 1 186 ? 45.465 22.377 90.392 1.00 56.39 178 GLU A C 1
ATOM 1438 O O . GLU A 1 186 ? 45.499 21.155 90.260 1.00 58.41 178 GLU A O 1
ATOM 1444 N N . ASN A 1 187 ? 46.516 23.161 90.190 1.00 57.17 179 ASN A N 1
ATOM 1445 C CA . ASN A 1 187 ? 47.800 22.632 89.762 1.00 57.49 179 ASN A CA 1
ATOM 1446 C C . ASN A 1 187 ? 48.480 21.711 90.769 1.00 57.73 179 ASN A C 1
ATOM 1447 O O . ASN A 1 187 ? 48.935 20.633 90.400 1.00 55.94 179 ASN A O 1
ATOM 1460 N N . ASN A 1 189 ? 47.100 20.065 92.877 1.00 66.27 181 ASN A N 1
ATOM 1461 C CA . ASN A 1 189 ? 46.184 18.936 92.973 1.00 68.21 181 ASN A CA 1
ATOM 1462 C C . ASN A 1 189 ? 46.411 17.925 91.846 1.00 67.64 181 ASN A C 1
ATOM 1463 O O . ASN A 1 189 ? 46.255 16.717 92.034 1.00 66.53 181 ASN A O 1
ATOM 1468 N N . ILE A 1 190 ? 46.763 18.434 90.670 1.00 64.63 182 ILE A N 1
ATOM 1469 C CA . ILE A 1 190 ? 47.032 17.598 89.509 1.00 61.23 182 ILE A CA 1
ATOM 1470 C C . ILE A 1 190 ? 48.417 16.949 89.608 1.00 62.37 182 ILE A C 1
ATOM 1471 O O . ILE A 1 190 ? 48.604 15.799 89.215 1.00 62.27 182 ILE A O 1
ATOM 1476 N N . LEU A 1 191 ? 49.380 17.688 90.148 1.00 62.23 183 LEU A N 1
ATOM 1477 C CA . LEU A 1 191 ? 50.745 17.193 90.269 1.00 63.83 183 LEU A CA 1
ATOM 1478 C C . LEU A 1 191 ? 51.035 16.203 91.396 1.00 65.22 183 LEU A C 1
ATOM 1479 O O . LEU A 1 191 ? 51.793 15.256 91.197 1.00 65.22 183 LEU A O 1
ATOM 1484 N N . ARG A 1 192 ? 50.459 16.413 92.577 1.00 68.02 184 ARG A N 1
ATOM 1485 C CA . ARG A 1 192 ? 50.738 15.511 93.687 1.00 70.39 184 ARG A CA 1
ATOM 1486 C C . ARG A 1 192 ? 50.371 14.048 93.432 1.00 73.34 184 ARG A C 1
ATOM 1487 O O . ARG A 1 192 ? 51.058 13.144 93.916 1.00 72.69 184 ARG A O 1
ATOM 1495 N N . PRO A 1 193 ? 49.295 13.789 92.666 1.00 76.02 185 PRO A N 1
ATOM 1496 C CA . PRO A 1 193 ? 48.920 12.396 92.395 1.00 78.94 185 PRO A CA 1
ATOM 1497 C C . PRO A 1 193 ? 50.092 11.625 91.800 1.00 81.01 185 PRO A C 1
ATOM 1498 O O . PRO A 1 193 ? 50.322 10.464 92.138 1.00 82.04 185 PRO A O 1
ATOM 1502 N N . VAL A 1 194 ? 50.831 12.281 90.910 1.00 82.22 186 VAL A N 1
ATOM 1503 C CA . VAL A 1 194 ? 51.985 11.662 90.272 1.00 84.85 186 VAL A CA 1
ATOM 1504 C C . VAL A 1 194 ? 53.282 12.315 90.755 1.00 86.25 186 VAL A C 1
ATOM 1505 O O . VAL A 1 194 ? 53.971 12.991 89.997 1.00 88.12 186 VAL A O 1
ATOM 1509 N N . LEU A 1 195 ? 53.611 12.103 92.026 1.00 86.94 187 LEU A N 1
ATOM 1510 C CA . LEU A 1 195 ? 54.815 12.684 92.603 1.00 86.38 187 LEU A CA 1
ATOM 1511 C C . LEU A 1 195 ? 54.950 12.234 94.055 1.00 86.67 187 LEU A C 1
ATOM 1512 O O . LEU A 1 195 ? 54.123 12.578 94.899 1.00 86.70 187 LEU A O 1
ATOM 1517 N N . LYS A 1 196 ? 55.982 11.446 94.337 1.00 87.86 188 LYS A N 1
ATOM 1518 C CA . LYS A 1 196 ? 56.228 10.959 95.692 1.00 88.39 188 LYS A CA 1
ATOM 1519 C C . LYS A 1 196 ? 56.839 12.128 96.448 1.00 87.21 188 LYS A C 1
ATOM 1520 O O . LYS A 1 196 ? 57.950 12.037 96.974 1.00 88.72 188 LYS A O 1
ATOM 1526 N N . ARG A 1 197 ? 56.096 13.227 96.498 1.00 84.37 189 ARG A N 1
ATOM 1527 C CA . ARG A 1 197 ? 56.566 14.441 97.146 1.00 80.82 189 ARG A CA 1
ATOM 1528 C C . ARG A 1 197 ? 55.477 15.507 97.066 1.00 78.30 189 ARG A C 1
ATOM 1529 O O . ARG A 1 197 ? 54.610 15.447 96.189 1.00 77.37 189 ARG A O 1
ATOM 1537 N N . GLU A 1 198 ? 55.502 16.466 97.990 1.00 73.13 190 GLU A N 1
ATOM 1538 C CA . GLU A 1 198 ? 54.528 17.549 97.945 1.00 68.85 190 GLU A CA 1
ATOM 1539 C C . GLU A 1 198 ? 55.081 18.496 96.893 1.00 65.69 190 GLU A C 1
ATOM 1540 O O . GLU A 1 198 ? 56.259 18.846 96.942 1.00 64.13 190 GLU A O 1
ATOM 1546 N N . PRO A 1 199 ? 54.250 18.916 95.922 1.00 63.70 191 PRO A N 1
ATOM 1547 C CA . PRO A 1 199 ? 54.756 19.830 94.890 1.00 61.74 191 PRO A CA 1
ATOM 1548 C C . PRO A 1 199 ? 55.497 21.023 95.496 1.00 59.56 191 PRO A C 1
ATOM 1549 O O . PRO A 1 199 ? 55.020 21.649 96.445 1.00 59.44 191 PRO A O 1
ATOM 1553 N N . THR A 1 200 ? 56.671 21.315 94.949 1.00 55.65 192 THR A N 1
ATOM 1554 C CA . THR A 1 200 ? 57.485 22.424 95.412 1.00 54.86 192 THR A CA 1
ATOM 1555 C C . THR A 1 200 ? 57.064 23.689 94.667 1.00 52.49 192 THR A C 1
ATOM 1556 O O . THR A 1 200 ? 56.224 23.639 93.766 1.00 49.43 192 THR A O 1
ATOM 1560 N N . ASP A 1 201 ? 57.641 24.825 95.043 1.00 52.07 193 ASP A N 1
ATOM 1561 C CA . ASP A 1 201 ? 57.305 26.076 94.371 1.00 53.09 193 ASP A CA 1
ATOM 1562 C C . ASP A 1 201 ? 57.756 26.012 92.921 1.00 52.39 193 ASP A C 1
ATOM 1563 O O . ASP A 1 201 ? 57.071 26.504 92.030 1.00 53.19 193 ASP A O 1
ATOM 1568 N N . THR A 1 202 ? 58.908 25.387 92.694 1.00 53.49 194 THR A N 1
ATOM 1569 C CA . THR A 1 202 ? 59.451 25.238 91.351 1.00 50.69 194 THR A CA 1
ATOM 1570 C C . THR A 1 202 ? 58.547 24.345 90.512 1.00 49.60 194 THR A C 1
ATOM 1571 O O . THR A 1 202 ? 58.327 24.632 89.338 1.00 47.81 194 THR A O 1
ATOM 1575 N N . ASP A 1 203 ? 58.036 23.265 91.110 1.00 50.29 195 ASP A N 1
ATOM 1576 C CA . ASP A 1 203 ? 57.129 22.351 90.404 1.00 50.99 195 ASP A CA 1
ATOM 1577 C C . ASP A 1 203 ? 55.874 23.103 89.981 1.00 49.94 195 ASP A C 1
ATOM 1578 O O . ASP A 1 203 ? 55.397 22.965 88.855 1.00 50.22 195 ASP A O 1
ATOM 1583 N N . LEU A 1 204 ? 55.343 23.892 90.908 1.00 49.08 196 LEU A N 1
ATOM 1584 C CA . LEU A 1 204 ? 54.135 24.667 90.676 1.00 49.84 196 LEU A CA 1
ATOM 1585 C C . LEU A 1 204 ? 54.358 25.820 89.700 1.00 50.35 196 LEU A C 1
ATOM 1586 O O . LEU A 1 204 ? 53.421 26.255 89.023 1.00 51.55 196 LEU A O 1
ATOM 1591 N N . TYR A 1 205 ? 55.589 26.322 89.623 1.00 48.39 197 TYR A N 1
ATOM 1592 C CA . TYR A 1 205 ? 55.866 27.405 88.696 1.00 45.24 197 TYR A CA 1
ATOM 1593 C C . TYR A 1 205 ? 55.914 26.854 87.289 1.00 44.64 197 TYR A C 1
ATOM 1594 O O . TYR A 1 205 ? 55.516 27.518 86.337 1.00 44.93 197 TYR A O 1
ATOM 1603 N N . LEU A 1 206 ? 56.419 25.637 87.158 1.00 45.83 198 LEU A N 1
ATOM 1604 C CA . LEU A 1 206 ? 56.476 24.992 85.860 1.00 50.06 198 LEU A CA 1
ATOM 1605 C C . LEU A 1 206 ? 55.047 24.814 85.355 1.00 51.36 198 LEU A C 1
ATOM 1606 O O . LEU A 1 206 ? 54.755 25.067 84.186 1.00 52.21 198 LEU A O 1
ATOM 1611 N N . ALA A 1 207 ? 54.156 24.389 86.247 1.00 51.59 199 ALA A N 1
ATOM 1612 C CA . ALA A 1 207 ? 52.763 24.199 85.878 1.00 52.95 199 ALA A CA 1
ATOM 1613 C C . ALA A 1 207 ? 52.169 25.552 85.516 1.00 53.92 199 ALA A C 1
ATOM 1614 O O . ALA A 1 207 ? 51.363 25.669 84.593 1.00 54.77 199 ALA A O 1
ATOM 1616 N N . HIS A 1 208 ? 52.577 26.582 86.244 1.00 55.09 200 HIS A N 1
ATOM 1617 C CA . HIS A 1 208 ? 52.079 27.932 85.990 1.00 57.50 200 HIS A CA 1
ATOM 1618 C C . HIS A 1 208 ? 52.609 28.458 84.664 1.00 57.87 200 HIS A C 1
ATOM 1619 O O . HIS A 1 208 ? 51.932 29.198 83.958 1.00 59.85 200 HIS A O 1
ATOM 1626 N N . PHE A 1 209 ? 53.830 28.056 84.334 1.00 60.29 201 PHE A N 1
ATOM 1627 C CA . PHE A 1 209 ? 54.498 28.499 83.121 1.00 59.73 201 PHE A CA 1
ATOM 1628 C C . PHE A 1 209 ? 54.097 27.741 81.869 1.00 59.13 201 PHE A C 1
ATOM 1629 O O . PHE A 1 209 ? 53.792 28.347 80.851 1.00 59.03 201 PHE A O 1
ATOM 1637 N N . PHE A 1 210 ? 54.100 26.415 81.941 1.00 60.04 202 PHE A N 1
ATOM 1638 C CA . PHE A 1 210 ? 53.759 25.592 80.780 1.00 61.14 202 PHE A CA 1
ATOM 1639 C C . PHE A 1 210 ? 52.371 24.970 80.805 1.00 60.59 202 PHE A C 1
ATOM 1640 O O . PHE A 1 210 ? 51.995 24.271 79.871 1.00 61.42 202 PHE A O 1
ATOM 1648 N N . GLY A 1 211 ? 51.611 25.221 81.862 1.00 60.60 203 GLY A N 1
ATOM 1649 C CA . GLY A 1 211 ? 50.291 24.630 81.966 1.00 58.76 203 GLY A CA 1
ATOM 1650 C C . GLY A 1 211 ? 50.398 23.407 82.859 1.00 58.68 203 GLY A C 1
ATOM 1651 O O . GLY A 1 211 ? 51.459 22.770 82.908 1.00 55.20 203 GLY A O 1
ATOM 1652 N N . PRO A 1 212 ? 49.327 23.056 83.590 1.00 58.55 204 PRO A N 1
ATOM 1653 C CA . PRO A 1 212 ? 49.373 21.888 84.472 1.00 58.03 204 PRO A CA 1
ATOM 1654 C C . PRO A 1 212 ? 49.648 20.579 83.743 1.00 58.20 204 PRO A C 1
ATOM 1655 O O . PRO A 1 212 ? 50.387 19.727 84.239 1.00 58.83 204 PRO A O 1
ATOM 1659 N N . GLY A 1 213 ? 49.065 20.429 82.560 1.00 58.46 205 GLY A N 1
ATOM 1660 C CA . GLY A 1 213 ? 49.273 19.214 81.795 1.00 58.56 205 GLY A CA 1
ATOM 1661 C C . GLY A 1 213 ? 50.706 19.089 81.322 1.00 59.70 205 GLY A C 1
ATOM 1662 O O . GLY A 1 213 ? 51.334 18.032 81.461 1.00 59.82 205 GLY A O 1
ATOM 1663 N N . ALA A 1 214 ? 51.230 20.176 80.764 1.00 58.52 206 ALA A N 1
ATOM 1664 C CA . ALA A 1 214 ? 52.597 20.181 80.270 1.00 58.67 206 ALA A CA 1
ATOM 1665 C C . ALA A 1 214 ? 53.583 19.839 81.383 1.00 58.57 206 ALA A C 1
ATOM 1666 O O . ALA A 1 214 ? 54.430 18.958 81.216 1.00 57.91 206 ALA A O 1
ATOM 1668 N N . ALA A 1 215 ? 53.458 20.526 82.519 1.00 57.90 207 ALA A N 1
ATOM 1669 C CA . ALA A 1 215 ? 54.348 20.307 83.658 1.00 60.68 207 ALA A CA 1
ATOM 1670 C C . ALA A 1 215 ? 54.283 18.890 84.227 1.00 62.03 207 ALA A C 1
ATOM 1671 O O . ALA A 1 215 ? 55.304 18.331 84.621 1.00 59.65 207 ALA A O 1
ATOM 1673 N N . ARG A 1 216 ? 53.082 18.318 84.272 1.00 65.77 208 ARG A N 1
ATOM 1674 C CA . ARG A 1 216 ? 52.892 16.966 84.793 1.00 70.01 208 ARG A CA 1
ATOM 1675 C C . ARG A 1 216 ? 53.785 15.963 84.062 1.00 70.21 208 ARG A C 1
ATOM 1676 O O . ARG A 1 216 ? 54.480 15.166 84.691 1.00 69.03 208 ARG A O 1
ATOM 1684 N N . ARG A 1 217 ? 53.766 16.004 82.733 1.00 72.03 209 ARG A N 1
ATOM 1685 C CA . ARG A 1 217 ? 54.600 15.107 81.946 1.00 73.45 209 ARG A CA 1
ATOM 1686 C C . ARG A 1 217 ? 56.060 15.446 82.191 1.00 72.80 209 ARG A C 1
ATOM 1687 O O . ARG A 1 217 ? 56.864 14.567 82.489 1.00 73.42 209 ARG A O 1
ATOM 1695 N N . PHE A 1 218 ? 56.396 16.728 82.081 1.00 72.25 210 PHE A N 1
ATOM 1696 C CA . PHE A 1 218 ? 57.771 17.171 82.284 1.00 72.58 210 PHE A CA 1
ATOM 1697 C C . PHE A 1 218 ? 58.369 16.746 83.623 1.00 73.93 210 PHE A C 1
ATOM 1698 O O . PHE A 1 218 ? 59.420 16.110 83.651 1.00 73.18 210 PHE A O 1
ATOM 1706 N N . LEU A 1 219 ? 57.713 17.103 84.727 1.00 76.74 211 LEU A N 1
ATOM 1707 C CA . LEU A 1 219 ? 58.210 16.750 86.063 1.00 80.32 211 LEU A CA 1
ATOM 1708 C C . LEU A 1 219 ? 58.512 15.264 86.230 1.00 81.82 211 LEU A C 1
ATOM 1709 O O . LEU A 1 219 ? 59.071 14.845 87.245 1.00 81.30 211 LEU A O 1
ATOM 1714 N N . THR A 1 220 ? 58.143 14.475 85.230 1.00 84.34 212 THR A N 1
ATOM 1715 C CA . THR A 1 220 ? 58.370 13.039 85.261 1.00 86.50 212 THR A CA 1
ATOM 1716 C C . THR A 1 220 ? 58.668 12.538 83.849 1.00 87.62 212 THR A C 1
ATOM 1717 O O . THR A 1 220 ? 57.909 11.744 83.287 1.00 88.64 212 THR A O 1
ATOM 1721 N N . THR A 1 221 ? 59.780 12.995 83.279 1.00 87.82 213 THR A N 1
ATOM 1722 C CA . THR A 1 221 ? 60.126 12.597 81.922 1.00 87.37 213 THR A CA 1
ATOM 1723 C C . THR A 1 221 ? 61.626 12.473 81.638 1.00 87.58 213 THR A C 1
ATOM 1724 O O . THR A 1 221 ? 62.158 13.157 80.767 1.00 88.55 213 THR A O 1
ATOM 1728 N N . GLY A 1 222 ? 62.298 11.589 82.371 1.00 88.27 214 GLY A N 1
ATOM 1729 C CA . GLY A 1 222 ? 63.724 11.363 82.170 1.00 89.11 214 GLY A CA 1
ATOM 1730 C C . GLY A 1 222 ? 64.621 12.573 82.359 1.00 89.69 214 GLY A C 1
ATOM 1731 O O . GLY A 1 222 ? 64.592 13.507 81.563 1.00 90.06 214 GLY A O 1
ATOM 1732 N N . GLN A 1 223 ? 65.444 12.538 83.403 1.00 89.99 215 GLN A N 1
ATOM 1733 C CA . GLN A 1 223 ? 66.350 13.640 83.724 1.00 90.68 215 GLN A CA 1
ATOM 1734 C C . GLN A 1 223 ? 67.257 14.062 82.571 1.00 89.68 215 GLN A C 1
ATOM 1735 O O . GLN A 1 223 ? 67.253 15.225 82.163 1.00 89.78 215 GLN A O 1
ATOM 1741 N N . ASN A 1 224 ? 68.037 13.119 82.052 1.00 87.82 216 ASN A N 1
ATOM 1742 C CA . ASN A 1 224 ? 68.959 13.410 80.962 1.00 85.38 216 ASN A CA 1
ATOM 1743 C C . ASN A 1 224 ? 68.343 13.226 79.584 1.00 83.86 216 ASN A C 1
ATOM 1744 O O . ASN A 1 224 ? 68.942 12.624 78.696 1.00 85.53 216 ASN A O 1
ATOM 1749 N N . GLU A 1 225 ? 67.145 13.760 79.402 1.00 81.73 217 GLU A N 1
ATOM 1750 C CA . GLU A 1 225 ? 66.463 13.653 78.126 1.00 78.25 217 GLU A CA 1
ATOM 1751 C C . GLU A 1 225 ? 66.344 15.037 77.507 1.00 76.55 217 GLU A C 1
ATOM 1752 O O . GLU A 1 225 ? 66.320 16.039 78.221 1.00 76.77 217 GLU A O 1
ATOM 1758 N N . LEU A 1 226 ? 66.265 15.092 76.181 1.00 74.19 218 LEU A N 1
ATOM 1759 C CA . LEU A 1 226 ? 66.145 16.367 75.476 1.00 70.73 218 LEU A CA 1
ATOM 1760 C C . LEU A 1 226 ? 64.729 16.914 75.602 1.00 68.96 218 LEU A C 1
ATOM 1761 O O . LEU A 1 226 ? 63.784 16.347 75.057 1.00 71.06 218 LEU A O 1
ATOM 1766 N N . ALA A 1 227 ? 64.589 18.026 76.314 1.00 66.68 219 ALA A N 1
ATOM 1767 C CA . ALA A 1 227 ? 63.284 18.638 76.531 1.00 65.77 219 ALA A CA 1
ATOM 1768 C C . ALA A 1 227 ? 62.536 19.040 75.263 1.00 65.64 219 ALA A C 1
ATOM 1769 O O . ALA A 1 227 ? 61.389 18.645 75.074 1.00 66.71 219 ALA A O 1
ATOM 1771 N N . ALA A 1 228 ? 63.178 19.823 74.402 1.00 66.66 220 ALA A N 1
ATOM 1772 C CA . ALA A 1 228 ? 62.547 20.288 73.167 1.00 67.27 220 ALA A CA 1
ATOM 1773 C C . ALA A 1 228 ? 61.913 19.158 72.359 1.00 69.46 220 ALA A C 1
ATOM 1774 O O . ALA A 1 228 ? 60.963 19.379 71.600 1.00 67.97 220 ALA A O 1
ATOM 1776 N N . THR A 1 229 ? 62.441 17.948 72.520 1.00 71.80 221 THR A N 1
ATOM 1777 C CA . THR A 1 229 ? 61.909 16.790 71.809 1.00 75.52 221 THR A CA 1
ATOM 1778 C C . THR A 1 229 ? 60.470 16.528 72.239 1.00 76.27 221 THR A C 1
ATOM 1779 O O . THR A 1 229 ? 59.554 16.494 71.417 1.00 76.98 221 THR A O 1
ATOM 1783 N N . HIS A 1 230 ? 60.288 16.352 73.541 1.00 77.13 222 HIS A N 1
ATOM 1784 C CA . HIS A 1 230 ? 58.983 16.063 74.118 1.00 78.64 222 HIS A CA 1
ATOM 1785 C C . HIS A 1 230 ? 58.077 17.275 74.264 1.00 78.39 222 HIS A C 1
ATOM 1786 O O . HIS A 1 230 ? 56.853 17.140 74.284 1.00 79.98 222 HIS A O 1
ATOM 1793 N N . PHE A 1 231 ? 58.670 18.460 74.347 1.00 76.42 223 PHE A N 1
ATOM 1794 C CA . PHE A 1 231 ? 57.886 19.668 74.523 1.00 75.57 223 PHE A CA 1
ATOM 1795 C C . PHE A 1 231 ? 58.156 20.719 73.457 1.00 76.90 223 PHE A C 1
ATOM 1796 O O . PHE A 1 231 ? 58.728 21.774 73.736 1.00 77.37 223 PHE A O 1
ATOM 1804 N N . PRO A 1 232 ? 57.727 20.438 72.215 1.00 77.51 224 PRO A N 1
ATOM 1805 C CA . PRO A 1 232 ? 57.875 21.295 71.032 1.00 77.91 224 PRO A CA 1
ATOM 1806 C C . PRO A 1 232 ? 57.185 22.656 71.105 1.00 78.14 224 PRO A C 1
ATOM 1807 O O . PRO A 1 232 ? 57.798 23.676 70.792 1.00 78.73 224 PRO A O 1
ATOM 1811 N N . LYS A 1 233 ? 55.914 22.676 71.502 1.00 79.30 225 LYS A N 1
ATOM 1812 C CA . LYS A 1 233 ? 55.177 23.936 71.610 1.00 78.86 225 LYS A CA 1
ATOM 1813 C C . LYS A 1 233 ? 55.837 24.808 72.675 1.00 77.47 225 LYS A C 1
ATOM 1814 O O . LYS A 1 233 ? 55.990 26.016 72.498 1.00 75.64 225 LYS A O 1
ATOM 1820 N N . GLU A 1 234 ? 56.214 24.177 73.786 1.00 77.10 226 GLU A N 1
ATOM 1821 C CA . GLU A 1 234 ? 56.855 24.868 74.900 1.00 76.88 226 GLU A CA 1
ATOM 1822 C C . GLU A 1 234 ? 58.248 25.345 74.507 1.00 76.06 226 GLU A C 1
ATOM 1823 O O . GLU A 1 234 ? 58.646 26.464 74.836 1.00 74.28 226 GLU A O 1
ATOM 1829 N N . ALA A 1 235 ? 58.977 24.482 73.803 1.00 74.86 227 ALA A N 1
ATOM 1830 C CA . ALA A 1 235 ? 60.331 24.785 73.349 1.00 73.32 227 ALA A CA 1
ATOM 1831 C C . ALA A 1 235 ? 60.336 25.884 72.299 1.00 72.68 227 ALA A C 1
ATOM 1832 O O . ALA A 1 235 ? 61.232 26.726 72.270 1.00 72.29 227 ALA A O 1
ATOM 1834 N N . GLN A 1 236 ? 59.335 25.877 71.431 1.00 73.36 228 GLN A N 1
ATOM 1835 C CA . GLN A 1 236 ? 59.252 26.891 70.396 1.00 74.38 228 GLN A CA 1
ATOM 1836 C C . GLN A 1 236 ? 58.771 28.204 71.010 1.00 73.81 228 GLN A C 1
ATOM 1837 O O . GLN A 1 236 ? 59.015 29.281 70.462 1.00 73.61 228 GLN A O 1
ATOM 1843 N N . ALA A 1 237 ? 58.104 28.112 72.160 1.00 71.81 229 ALA A N 1
ATOM 1844 C CA . ALA A 1 237 ? 57.586 29.298 72.840 1.00 72.32 229 ALA A CA 1
ATOM 1845 C C . ALA A 1 237 ? 58.631 29.996 73.710 1.00 71.88 229 ALA A C 1
ATOM 1846 O O . ALA A 1 237 ? 58.579 31.211 73.901 1.00 71.61 229 ALA A O 1
ATOM 1848 N N . ASN A 1 238 ? 59.572 29.226 74.245 1.00 70.17 230 ASN A N 1
ATOM 1849 C CA . ASN A 1 238 ? 60.616 29.791 75.089 1.00 68.98 230 ASN A CA 1
ATOM 1850 C C . ASN A 1 238 ? 61.931 29.141 74.717 1.00 67.65 230 ASN A C 1
ATOM 1851 O O . ASN A 1 238 ? 62.488 28.364 75.490 1.00 66.82 230 ASN A O 1
ATOM 1856 N N . PRO A 1 239 ? 62.443 29.452 73.517 1.00 67.16 231 PRO A N 1
ATOM 1857 C CA . PRO A 1 239 ? 63.709 28.888 73.038 1.00 66.01 231 PRO A CA 1
ATOM 1858 C C . PRO A 1 239 ? 64.863 29.214 73.979 1.00 64.61 231 PRO A C 1
ATOM 1859 O O . PRO A 1 239 ? 65.747 28.386 74.213 1.00 63.68 231 PRO A O 1
ATOM 1863 N N . SER A 1 240 ? 64.829 30.419 74.532 1.00 62.43 232 SER A N 1
ATOM 1864 C CA . SER A 1 240 ? 65.859 30.875 75.449 1.00 63.67 232 SER A CA 1
ATOM 1865 C C . SER A 1 240 ? 66.110 29.927 76.618 1.00 62.84 232 SER A C 1
ATOM 1866 O O . SER A 1 240 ? 67.207 29.918 77.173 1.00 65.48 232 SER A O 1
ATOM 1869 N N . ILE A 1 241 ? 65.113 29.134 77.004 1.00 60.32 233 ILE A N 1
ATOM 1870 C CA . ILE A 1 241 ? 65.307 28.211 78.118 1.00 59.64 233 ILE A CA 1
ATOM 1871 C C . ILE A 1 241 ? 65.392 26.743 77.687 1.00 58.64 233 ILE A C 1
ATOM 1872 O O . ILE A 1 241 ? 65.888 25.896 78.429 1.00 58.43 233 ILE A O 1
ATOM 1877 N N . PHE A 1 242 ? 64.917 26.446 76.486 1.00 57.09 234 PHE A N 1
ATOM 1878 C CA . PHE A 1 242 ? 64.940 25.082 75.980 1.00 58.37 234 PHE A CA 1
ATOM 1879 C C . PHE A 1 242 ? 66.159 24.768 75.126 1.00 58.77 234 PHE A C 1
ATOM 1880 O O . PHE A 1 242 ? 66.503 23.595 74.936 1.00 55.43 234 PHE A O 1
ATOM 1888 N N . TYR A 1 243 ? 66.806 25.819 74.623 1.00 57.74 235 TYR A N 1
ATOM 1889 C CA . TYR A 1 243 ? 67.972 25.671 73.755 1.00 57.00 235 TYR A CA 1
ATOM 1890 C C . TYR A 1 243 ? 69.210 26.411 74.226 1.00 55.18 235 TYR A C 1
ATOM 1891 O O . TYR A 1 243 ? 69.131 27.545 74.695 1.00 53.54 235 TYR A O 1
ATOM 1900 N N . ASN A 1 244 ? 70.360 25.767 74.065 1.00 55.59 236 ASN A N 1
ATOM 1901 C CA . ASN A 1 244 ? 71.630 26.370 74.444 1.00 53.92 236 ASN A CA 1
ATOM 1902 C C . ASN A 1 244 ? 71.939 27.507 73.479 1.00 51.05 236 ASN A C 1
ATOM 1903 O O . ASN A 1 244 ? 71.331 27.610 72.422 1.00 50.59 236 ASN A O 1
ATOM 1908 N N . LYS A 1 245 ? 72.888 28.358 73.843 1.00 51.24 237 LYS A N 1
ATOM 1909 C CA . LYS A 1 245 ? 73.243 29.487 72.996 1.00 51.15 237 LYS A CA 1
ATOM 1910 C C . LYS A 1 245 ? 73.603 29.106 71.553 1.00 52.14 237 LYS A C 1
ATOM 1911 O O . LYS A 1 245 ? 73.483 29.936 70.650 1.00 53.10 237 LYS A O 1
ATOM 1917 N N . ASP A 1 246 ? 74.025 27.863 71.327 1.00 52.52 238 ASP A N 1
ATOM 1918 C CA . ASP A 1 246 ? 74.398 27.424 69.979 1.00 53.30 238 ASP A CA 1
ATOM 1919 C C . ASP A 1 246 ? 73.254 26.771 69.198 1.00 54.37 238 ASP A C 1
ATOM 1920 O O . ASP A 1 246 ? 73.443 26.298 68.069 1.00 53.90 238 ASP A O 1
ATOM 1925 N N . GLY A 1 247 ? 72.071 26.742 69.802 1.00 53.51 239 GLY A N 1
ATOM 1926 C CA . GLY A 1 247 ? 70.919 26.156 69.140 1.00 52.70 239 GLY A CA 1
ATOM 1927 C C . GLY A 1 247 ? 70.607 24.724 69.542 1.00 52.63 239 GLY A C 1
ATOM 1928 O O . GLY A 1 247 ? 69.556 24.198 69.186 1.00 53.62 239 GLY A O 1
ATOM 1929 N N . SER A 1 248 ? 71.503 24.078 70.278 1.00 50.55 240 SER A N 1
ATOM 1930 C CA . SER A 1 248 ? 71.245 22.705 70.686 1.00 54.01 240 SER A CA 1
ATOM 1931 C C . SER A 1 248 ? 70.277 22.627 71.876 1.00 57.37 240 SER A C 1
ATOM 1932 O O . SER A 1 248 ? 70.276 23.492 72.757 1.00 57.86 240 SER A O 1
ATOM 1935 N N . PRO A 1 249 ? 69.439 21.578 71.912 1.00 59.18 241 PRO A N 1
ATOM 1936 C CA . PRO A 1 249 ? 68.454 21.356 72.976 1.00 58.90 241 PRO A CA 1
ATOM 1937 C C . PRO A 1 249 ? 69.049 20.918 74.309 1.00 59.38 241 PRO A C 1
ATOM 1938 O O . PRO A 1 249 ? 69.896 20.025 74.363 1.00 61.06 241 PRO A O 1
ATOM 1942 N N . LYS A 1 250 ? 68.587 21.550 75.384 1.00 59.93 242 LYS A N 1
ATOM 1943 C CA . LYS A 1 250 ? 69.051 21.229 76.730 1.00 57.84 242 LYS A CA 1
ATOM 1944 C C . LYS A 1 250 ? 68.338 19.998 77.252 1.00 56.70 242 LYS A C 1
ATOM 1945 O O . LYS A 1 250 ? 67.278 19.626 76.750 1.00 55.61 242 LYS A O 1
ATOM 1951 N N . THR A 1 251 ? 68.931 19.372 78.264 1.00 56.85 243 THR A N 1
ATOM 1952 C CA . THR A 1 251 ? 68.350 18.192 78.886 1.00 55.86 243 THR A CA 1
ATOM 1953 C C . THR A 1 251 ? 67.231 18.642 79.829 1.00 57.73 243 THR A C 1
ATOM 1954 O O . THR A 1 251 ? 67.119 19.826 80.154 1.00 55.12 243 THR A O 1
ATOM 1958 N N . ILE A 1 252 ? 66.404 17.694 80.256 1.00 59.20 244 ILE A N 1
ATOM 1959 C CA . ILE A 1 252 ? 65.307 17.986 81.166 1.00 59.73 244 ILE A CA 1
ATOM 1960 C C . ILE A 1 252 ? 65.839 18.614 82.447 1.00 61.20 244 ILE A C 1
ATOM 1961 O O . ILE A 1 252 ? 65.337 19.643 82.900 1.00 61.82 244 ILE A O 1
ATOM 1966 N N . GLN A 1 253 ? 66.857 17.983 83.025 1.00 61.00 245 GLN A N 1
ATOM 1967 C CA . GLN A 1 253 ? 67.456 18.454 84.264 1.00 63.01 245 GLN A CA 1
ATOM 1968 C C . GLN A 1 253 ? 67.976 19.878 84.119 1.00 63.67 245 GLN A C 1
ATOM 1969 O O . GLN A 1 253 ? 67.841 20.693 85.033 1.00 64.31 245 GLN A O 1
ATOM 1975 N N . GLU A 1 254 ? 68.573 20.175 82.970 1.00 65.05 246 GLU A N 1
ATOM 1976 C CA . GLU A 1 254 ? 69.100 21.509 82.709 1.00 63.93 246 GLU A CA 1
ATOM 1977 C C . GLU A 1 254 ? 67.972 22.535 82.687 1.00 61.24 246 GLU A C 1
ATOM 1978 O O . GLU A 1 254 ? 68.126 23.643 83.201 1.00 60.28 246 GLU A O 1
ATOM 1984 N N . VAL A 1 255 ? 66.841 22.164 82.091 1.00 58.94 247 VAL A N 1
ATOM 1985 C CA . VAL A 1 255 ? 65.685 23.059 82.025 1.00 58.28 247 VAL A CA 1
ATOM 1986 C C . VAL A 1 255 ? 65.146 23.268 83.438 1.00 58.18 247 VAL A C 1
ATOM 1987 O O . VAL A 1 255 ? 64.818 24.386 83.828 1.00 55.71 247 VAL A O 1
ATOM 1991 N N . TYR A 1 256 ? 65.064 22.183 84.203 1.00 58.04 248 TYR A N 1
ATOM 1992 C CA . TYR A 1 256 ? 64.577 22.255 85.574 1.00 59.33 248 TYR A CA 1
ATOM 1993 C C . TYR A 1 256 ? 65.488 23.140 86.417 1.00 57.82 248 TYR A C 1
ATOM 1994 O O . TYR A 1 256 ? 65.040 24.096 87.045 1.00 60.43 248 TYR A O 1
ATOM 2003 N N . ASN A 1 257 ? 66.773 22.809 86.437 1.00 56.68 249 ASN A N 1
ATOM 2004 C CA . ASN A 1 257 ? 67.733 23.579 87.207 1.00 54.44 249 ASN A CA 1
ATOM 2005 C C . ASN A 1 257 ? 67.685 25.038 86.818 1.00 52.68 249 ASN A C 1
ATOM 2006 O O . ASN A 1 257 ? 67.814 25.919 87.668 1.00 49.20 249 ASN A O 1
ATOM 2011 N N . LEU A 1 258 ? 67.504 25.292 85.527 1.00 52.49 250 LEU A N 1
ATOM 2012 C CA . LEU A 1 258 ? 67.415 26.661 85.044 1.00 53.75 250 LEU A CA 1
ATOM 2013 C C . LEU A 1 258 ? 66.185 27.336 85.658 1.00 52.42 250 LEU A C 1
ATOM 2014 O O . LEU A 1 258 ? 66.268 28.470 86.122 1.00 52.19 250 LEU A O 1
ATOM 2027 N N . ASP A 1 260 ? 64.361 26.284 88.419 1.00 49.18 252 ASP A N 1
ATOM 2028 C CA . ASP A 1 260 ? 64.478 26.325 89.871 1.00 50.52 252 ASP A CA 1
ATOM 2029 C C . ASP A 1 260 ? 65.314 27.523 90.319 1.00 49.42 252 ASP A C 1
ATOM 2030 O O . ASP A 1 260 ? 65.098 28.078 91.394 1.00 52.32 252 ASP A O 1
ATOM 2035 N N . GLY A 1 261 ? 66.271 27.915 89.487 1.00 49.37 253 GLY A N 1
ATOM 2036 C CA . GLY A 1 261 ? 67.113 29.047 89.815 1.00 49.02 253 GLY A CA 1
ATOM 2037 C C . GLY A 1 261 ? 66.366 30.354 89.641 1.00 47.50 253 GLY A C 1
ATOM 2038 O O . GLY A 1 261 ? 66.586 31.298 90.391 1.00 49.13 253 GLY A O 1
ATOM 2039 N N . LYS A 1 262 ? 65.491 30.419 88.643 1.00 48.26 254 LYS A N 1
ATOM 2040 C CA . LYS A 1 262 ? 64.702 31.628 88.413 1.00 50.16 254 LYS A CA 1
ATOM 2041 C C . LYS A 1 262 ? 63.757 31.845 89.592 1.00 47.29 254 LYS A C 1
ATOM 2042 O O . LYS A 1 262 ? 63.498 32.976 89.995 1.00 47.76 254 LYS A O 1
ATOM 2048 N N . VAL A 1 263 ? 63.252 30.745 90.139 1.00 45.60 255 VAL A N 1
ATOM 2049 C CA . VAL A 1 263 ? 62.350 30.783 91.286 1.00 44.87 255 VAL A CA 1
ATOM 2050 C C . VAL A 1 263 ? 63.139 31.163 92.552 1.00 45.23 255 VAL A C 1
ATOM 2051 O O . VAL A 1 263 ? 62.715 32.020 93.338 1.00 45.00 255 VAL A O 1
ATOM 2055 N N . ALA A 1 264 ? 64.294 30.520 92.726 1.00 44.26 256 ALA A N 1
ATOM 2056 C CA . ALA A 1 264 ? 65.171 30.743 93.870 1.00 43.74 256 ALA A CA 1
ATOM 2057 C C . ALA A 1 264 ? 65.445 32.222 94.118 1.00 43.01 256 ALA A C 1
ATOM 2058 O O . ALA A 1 264 ? 65.524 32.676 95.263 1.00 43.56 256 ALA A O 1
ATOM 2060 N N . ALA A 1 265 ? 65.591 32.977 93.041 1.00 41.89 257 ALA A N 1
ATOM 2061 C CA . ALA A 1 265 ? 65.850 34.399 93.164 1.00 43.60 257 ALA A CA 1
ATOM 2062 C C . ALA A 1 265 ? 64.692 35.147 93.840 1.00 47.61 257 ALA A C 1
ATOM 2063 O O . ALA A 1 265 ? 64.863 36.286 94.291 1.00 47.01 257 ALA A O 1
ATOM 2065 N N . HIS A 1 266 ? 63.517 34.523 93.921 1.00 49.48 258 HIS A N 1
ATOM 2066 C CA . HIS A 1 266 ? 62.372 35.206 94.519 1.00 50.07 258 HIS A CA 1
ATOM 2067 C C . HIS A 1 266 ? 61.813 34.624 95.809 1.00 52.64 258 HIS A C 1
ATOM 2068 O O . HIS A 1 266 ? 60.737 35.023 96.240 1.00 54.82 258 HIS A O 1
ATOM 2075 N N . ARG A 1 267 ? 62.528 33.687 96.422 1.00 56.66 259 ARG A N 1
ATOM 2076 C CA . ARG A 1 267 ? 62.079 33.087 97.674 1.00 59.47 259 ARG A CA 1
ATOM 2077 C C . ARG A 1 267 ? 62.522 33.946 98.840 1.00 64.64 259 ARG A C 1
ATOM 2078 O O . ARG A 1 267 ? 63.369 34.817 98.674 1.00 69.31 259 ARG A O 1
ATOM 2086 N N . LYS A 1 268 ? 61.953 33.690 100.016 1.00 70.46 260 LYS A N 1
ATOM 2087 C CA . LYS A 1 268 ? 62.282 34.427 101.240 1.00 74.39 260 LYS A CA 1
ATOM 2088 C C . LYS A 1 268 ? 62.800 35.843 100.962 1.00 75.59 260 LYS A C 1
ATOM 2089 O O . LYS A 1 268 ? 61.977 36.787 100.973 1.00 76.58 260 LYS A O 1
#

Organism: Pseudomonas phage phiKZ (NCBI:txid2905945)

Solvent-accessible surface area: 13337 Å² total

GO terms:
  GO:0044659 viral release from host cell by cytolysis (P, IDA)
  GO:0008933 peptidoglycan lytic transglycosylase activity (F, IDA)
  GO:0140100 lytic exotransglycosylase activity (F, EXP)

InterPro domains:
  IPR002477 Peptidoglycan binding-like [PF01471] (9-65)
  IPR008258 Transglycosylase SLT domain 1 [PF01464] (95-182)
  IPR023346 Lysozyme-like domain superfamily [SSF53955] (96-223)
  IPR036365 PGBD-like superfamily [SSF47090] (2-73)
  IPR036366 PGBD superfamily [G3DSA:1.10.101.10] (1-78)

Radius of gyration: 21.2 Å; Cα contacts (8 Å, |Δi|>4): 392; chains: 1; bounding box: 66×39×36 Å

Secondary structure (DSSP, 8-state):
-HHHHHH---B-TT-BSHHHHHHHHHHHTTT----S--SB--HHHHHHHHHHHHHTTS--SS-B-HHHHHHHHHH---SS-GGG----SSS-HHHHTT--HHHHHH---HHHHHHHHHHHHTT-SS-B-TTSS-BTTTTB-HHHHH--TTT---S----TT-GGGG-HHHHH--HHHHHH---SGGG-SS---HHHHHHHHHH-HHHHHHHTTS-TTSBHHHH-HHHHHH-HHHHB-TTSPBPBHHHHHH--HHHHTT--

Nearest PDB structures (foldseek):
  3bkv-assembly1_A  TM=9.986E-01  e=1.090E-39  Phikzvirus phiKZ
  4c2h-assembly1_B  TM=9.478E-01  e=7.073E-03  Bacillus subtilis subsp. subtilis str. 168
  4c2f-assembly1_A  TM=9.489E-01  e=7.073E-03  Bacillus subtilis subsp. subtilis str. 168
  4c2g-assembly1_A-2  TM=9.498E-01  e=8.236E-03  Bacillus subtilis subsp. subtilis str. 168
  4c2e-assembly1_B  TM=9.499E-01  e=1.855E-02  Bacillus subtilis subsp. subtilis str. 168

B-factor: mean 60.26, std 13.46, range [26.73, 102.3]